Protein AF-A0A7X9GMU8-F1 (afdb_monomer_lite)

Radius of gyration: 18.79 Å; chains: 1; bounding box: 42×33×57 Å

Sequence (189 aa):
MIKILKSDTETFQKYSLEDMVKGSWIQCVNPTIEELEKVSEATNVPLDFLRAALDEEERSRIELEDHCILVITNIPLMIDETNYDTLPLGTIITEDYIITVCLEDNPVFSEFNAYSYRNYNTAKRTRFLFQILYNSATYYLKYLRLINKQADEIELEIRKSMKNDDIFQLTDLQKGLTYFTSSLRSNGV

Secondary structure (DSSP, 8-state):
-EEEEEEETTEEEEE-STT--TT-EEEEES--HHHHHHHHHHHT--HHHHHHTT-TTPPPEEEEETTEEEEEEEEEEESSSS-EEEEEEEEEE-SS-EEEEESS--GGGTTSSTTSTTT--SSSHHHHHHHHHHHHHHHHHHHHHHHHHHHHHHHHHHHHH--HHHHHHHHHHHHHHHHHHHHHHHTT-

pLDDT: mean 85.36, std 8.28, range [45.44, 95.19]

Foldseek 3Di:
DKWKWFFDLVDIDTDDLVGHFFLIEIEAEQDDLVRLVSVCVSQVDDSVLLCLQVDQPRFFDWDDDPQKIWGWAWFKDDPDLLAIATGIWIWIDHPGFIYIHTHHDDCLCVCVDRVNSNVDGSNVPVVNVVSSVVSRVVVLVVVVVSLVVLLVVLVVVCVVPVDPVSVVSNVNSVVNVVNSVVRVVSNVD

Structure (mmCIF, N/CA/C/O backbone):
data_AF-A0A7X9GMU8-F1
#
_entry.id   AF-A0A7X9GMU8-F1
#
loop_
_atom_site.group_PDB
_atom_site.id
_atom_site.type_symbol
_atom_site.label_atom_id
_atom_site.label_alt_id
_atom_site.label_comp_id
_atom_site.label_asym_id
_atom_site.label_entity_id
_atom_site.label_seq_id
_atom_site.pdbx_PDB_ins_code
_atom_site.Cartn_x
_atom_site.Cartn_y
_atom_site.Cartn_z
_atom_site.occupancy
_atom_site.B_iso_or_equiv
_atom_site.auth_seq_id
_atom_site.auth_comp_id
_atom_site.auth_asym_id
_atom_site.auth_atom_id
_atom_site.pdbx_PDB_model_num
ATOM 1 N N . MET A 1 1 ? -7.106 1.151 -11.146 1.00 81.56 1 MET A N 1
ATOM 2 C CA . MET A 1 1 ? -6.589 2.481 -11.575 1.00 81.56 1 MET A CA 1
ATOM 3 C C . MET A 1 1 ? -5.080 2.552 -11.375 1.00 81.56 1 MET A C 1
ATOM 5 O O . MET A 1 1 ? -4.601 2.430 -10.249 1.00 81.56 1 MET A O 1
ATOM 9 N N . ILE A 1 2 ? -4.337 2.798 -12.456 1.00 86.50 2 ILE A N 1
ATOM 10 C CA . ILE A 1 2 ? -2.870 2.915 -12.444 1.00 86.50 2 ILE A CA 1
ATOM 11 C C . ILE A 1 2 ? -2.438 4.389 -12.489 1.00 86.50 2 ILE A C 1
ATOM 13 O O . ILE A 1 2 ? -2.963 5.180 -13.274 1.00 86.50 2 ILE A O 1
ATOM 17 N N . LYS A 1 3 ? -1.450 4.763 -11.673 1.00 89.19 3 LYS A N 1
ATOM 18 C CA . LYS A 1 3 ? -0.761 6.062 -11.709 1.00 89.19 3 LYS A CA 1
ATOM 19 C C . LYS A 1 3 ? 0.738 5.827 -11.849 1.00 89.19 3 LYS A C 1
ATOM 21 O O . LYS A 1 3 ? 1.291 5.004 -11.132 1.00 89.19 3 LYS A O 1
ATOM 26 N N . ILE A 1 4 ? 1.406 6.574 -12.724 1.00 89.94 4 ILE A N 1
ATOM 27 C CA . ILE A 1 4 ? 2.860 6.472 -12.903 1.00 89.94 4 ILE A CA 1
ATOM 28 C C . ILE A 1 4 ? 3.487 7.821 -12.604 1.00 89.94 4 ILE A C 1
ATOM 30 O O . ILE A 1 4 ? 3.079 8.857 -13.138 1.00 89.94 4 ILE A O 1
ATOM 34 N N . LEU A 1 5 ? 4.449 7.804 -11.693 1.00 89.38 5 LEU A N 1
ATOM 35 C CA . LEU A 1 5 ? 4.998 8.980 -11.044 1.00 89.38 5 LEU A CA 1
ATOM 36 C C . LEU A 1 5 ? 6.513 8.868 -11.042 1.00 89.38 5 LEU A C 1
ATOM 38 O O . LEU A 1 5 ? 7.063 7.827 -10.702 1.00 89.38 5 LEU A O 1
ATOM 42 N N . LYS A 1 6 ? 7.206 9.956 -11.345 1.00 88.38 6 LYS A N 1
ATOM 43 C CA . LYS A 1 6 ? 8.635 10.067 -11.074 1.00 88.38 6 LYS A CA 1
ATOM 44 C C . LYS A 1 6 ? 8.879 11.287 -10.220 1.00 88.38 6 LYS A C 1
ATOM 46 O O . LYS A 1 6 ? 8.430 12.385 -10.553 1.00 88.38 6 LYS A O 1
ATOM 51 N N . SER A 1 7 ? 9.591 11.066 -9.125 1.00 85.56 7 SER A N 1
ATOM 52 C CA . SER A 1 7 ? 10.082 12.129 -8.266 1.00 85.56 7 SER A CA 1
ATOM 53 C C . SER A 1 7 ? 11.591 12.027 -8.192 1.00 85.56 7 SER A C 1
ATOM 55 O O . SER A 1 7 ? 12.135 11.069 -7.637 1.00 85.56 7 SER A O 1
ATOM 57 N N . ASP A 1 8 ? 12.249 13.043 -8.730 1.00 76.94 8 ASP A N 1
ATOM 58 C CA . ASP A 1 8 ? 13.636 13.352 -8.432 1.00 76.94 8 ASP A CA 1
ATOM 59 C C . ASP A 1 8 ? 13.628 14.562 -7.493 1.00 76.94 8 ASP A C 1
ATOM 61 O O . ASP A 1 8 ? 12.686 15.345 -7.510 1.00 76.94 8 ASP A O 1
ATOM 65 N N . THR A 1 9 ? 14.644 14.753 -6.651 1.00 69.44 9 THR A N 1
ATOM 66 C CA . THR A 1 9 ? 14.653 15.788 -5.585 1.00 69.44 9 THR A CA 1
ATOM 67 C C . THR A 1 9 ? 14.385 17.227 -6.067 1.00 69.44 9 THR A C 1
ATOM 69 O O . THR A 1 9 ? 14.201 18.131 -5.255 1.00 69.44 9 THR A O 1
ATOM 72 N N . GLU A 1 10 ? 14.356 17.431 -7.382 1.00 71.06 10 GLU A N 1
ATOM 73 C CA . GLU A 1 10 ? 14.124 18.683 -8.090 1.00 71.06 10 GLU A CA 1
ATOM 74 C C . GLU A 1 10 ? 12.802 18.723 -8.880 1.00 71.06 10 GLU A C 1
ATOM 76 O O . GLU A 1 10 ? 12.283 19.813 -9.112 1.00 71.06 10 GLU A O 1
ATOM 81 N N . THR A 1 11 ? 12.232 17.581 -9.288 1.00 77.81 11 THR A N 1
ATOM 82 C CA . THR A 1 11 ? 11.064 17.541 -10.185 1.00 77.81 11 THR A CA 1
ATOM 83 C C . THR A 1 11 ? 10.080 16.429 -9.832 1.00 77.81 11 THR A C 1
ATOM 85 O O . THR A 1 11 ? 10.463 15.346 -9.398 1.00 77.81 11 THR A O 1
ATOM 88 N N . PHE A 1 12 ? 8.796 16.698 -10.066 1.00 84.38 12 PHE A N 1
ATOM 89 C CA . PHE A 1 12 ? 7.717 15.720 -9.982 1.00 84.38 12 PHE A CA 1
ATOM 90 C C . PHE A 1 12 ? 6.993 15.671 -11.323 1.00 84.38 12 PHE A C 1
ATOM 92 O O . PHE A 1 12 ? 6.505 16.698 -11.802 1.00 84.38 12 PHE A O 1
ATOM 99 N N . GLN A 1 13 ? 6.923 14.492 -11.929 1.00 86.75 13 GLN A N 1
ATOM 100 C CA . GLN A 1 13 ? 6.304 14.295 -13.235 1.00 86.75 13 GLN A CA 1
ATOM 101 C C . GLN A 1 13 ? 5.408 13.059 -13.229 1.00 86.75 13 GLN A C 1
ATOM 103 O O . GLN A 1 13 ? 5.702 12.055 -12.580 1.00 86.75 13 GLN A O 1
ATOM 108 N N . LYS A 1 14 ? 4.296 13.155 -13.958 1.00 87.25 14 LYS A N 1
ATOM 109 C CA . LYS A 1 14 ? 3.378 12.043 -14.205 1.00 87.25 14 LYS A CA 1
ATOM 110 C C . LYS A 1 14 ? 3.640 11.495 -15.597 1.00 87.25 14 LYS A C 1
ATOM 112 O O . LYS A 1 14 ? 3.848 12.282 -16.517 1.00 87.25 14 LYS A O 1
ATOM 117 N N . TYR A 1 15 ? 3.581 10.180 -15.731 1.00 87.69 15 TYR A N 1
ATOM 118 C CA . TYR A 1 15 ? 3.814 9.483 -16.989 1.00 87.69 15 TYR A CA 1
ATOM 119 C C . TYR A 1 15 ? 2.607 8.623 -17.366 1.00 87.69 15 TYR A C 1
ATOM 121 O O . TYR A 1 15 ? 1.793 8.256 -16.514 1.00 87.69 15 TYR A O 1
ATOM 129 N N . SER A 1 16 ? 2.490 8.335 -18.658 1.00 86.19 16 SER A N 1
ATOM 130 C CA . SER A 1 16 ? 1.645 7.266 -19.185 1.00 86.19 16 SER A CA 1
ATOM 131 C C . SER A 1 16 ? 2.401 5.932 -19.089 1.00 86.19 16 SER A C 1
ATOM 133 O O . SER A 1 16 ? 3.610 5.915 -18.843 1.00 86.19 16 SER A O 1
ATOM 135 N N . LEU A 1 17 ? 1.702 4.808 -19.271 1.00 83.19 17 LEU A N 1
ATOM 136 C CA . LEU A 1 17 ? 2.354 3.493 -19.322 1.00 83.19 17 LEU A CA 1
ATOM 137 C C . LEU A 1 17 ? 3.317 3.391 -20.520 1.00 83.19 17 LEU A C 1
ATOM 139 O O . LEU A 1 17 ? 4.364 2.768 -20.411 1.00 83.19 17 LEU A O 1
ATOM 143 N N . GLU A 1 18 ? 2.985 4.052 -21.630 1.00 81.88 18 GLU A N 1
ATOM 144 C CA . GLU A 1 18 ? 3.756 4.032 -22.881 1.00 81.88 18 GLU A CA 1
ATOM 145 C C . GLU A 1 18 ? 5.035 4.885 -22.806 1.00 81.88 18 GLU A C 1
ATOM 147 O O . GLU A 1 18 ? 6.046 4.528 -23.404 1.00 81.88 18 GLU A O 1
ATOM 152 N N . ASP A 1 19 ? 5.019 5.972 -22.026 1.00 87.19 19 ASP A N 1
ATOM 153 C CA . ASP A 1 19 ? 6.133 6.925 -21.912 1.00 87.19 19 ASP A CA 1
ATOM 154 C C . ASP A 1 19 ? 6.930 6.773 -20.605 1.00 87.19 19 ASP A C 1
ATOM 156 O O . ASP A 1 19 ? 7.695 7.667 -20.229 1.00 87.19 19 ASP A O 1
ATOM 160 N N . MET A 1 20 ? 6.727 5.686 -19.854 1.00 86.88 20 MET A N 1
ATOM 161 C CA . MET A 1 20 ? 7.366 5.530 -18.550 1.00 86.88 20 MET A CA 1
ATOM 162 C C . MET A 1 20 ? 8.895 5.498 -18.668 1.00 86.88 20 MET A C 1
ATOM 164 O O . MET A 1 20 ? 9.481 4.815 -19.507 1.00 86.88 20 MET A O 1
ATOM 168 N N . VAL A 1 21 ? 9.571 6.215 -17.774 1.00 89.56 21 VAL A N 1
ATOM 169 C CA . VAL A 1 21 ? 11.037 6.295 -17.759 1.00 89.56 21 VAL A CA 1
ATOM 170 C C . VAL A 1 21 ? 11.623 5.514 -16.589 1.00 89.56 21 VAL A C 1
ATOM 172 O O . VAL A 1 21 ? 10.979 5.347 -15.551 1.00 89.56 21 VAL A O 1
ATOM 175 N N . LYS A 1 22 ? 12.885 5.095 -16.708 1.00 89.69 22 LYS A N 1
ATOM 176 C CA . LYS A 1 22 ? 13.619 4.450 -15.610 1.00 89.69 22 LYS A CA 1
ATOM 177 C C . LYS A 1 22 ? 13.583 5.306 -14.335 1.00 89.69 22 LYS A C 1
ATOM 179 O O . LYS A 1 22 ? 13.721 6.539 -14.381 1.00 89.69 22 LYS A O 1
ATOM 184 N N . GLY A 1 23 ? 13.399 4.639 -13.201 1.00 88.00 23 GLY A N 1
ATOM 185 C CA . GLY A 1 23 ? 13.222 5.233 -11.877 1.00 88.00 23 GLY A CA 1
ATOM 186 C C . GLY A 1 23 ? 11.800 5.720 -11.584 1.00 88.00 23 GLY A C 1
ATOM 187 O O . GLY A 1 23 ? 11.609 6.439 -10.601 1.00 88.00 23 GLY A O 1
ATOM 188 N N . SER A 1 24 ? 10.817 5.376 -12.420 1.00 92.44 24 SER A N 1
ATOM 189 C CA . SER A 1 24 ? 9.409 5.682 -12.150 1.00 92.44 24 SER A CA 1
ATOM 190 C C . SER A 1 24 ? 8.813 4.716 -11.125 1.00 92.44 24 SER A C 1
ATOM 192 O O . SER A 1 24 ? 9.174 3.541 -11.050 1.00 92.44 24 SER A O 1
ATOM 194 N N . TRP A 1 25 ? 7.878 5.239 -10.345 1.00 94.62 25 TRP A N 1
ATOM 195 C CA . TRP A 1 25 ? 6.999 4.505 -9.455 1.00 94.62 25 TRP A CA 1
ATOM 196 C C . TRP A 1 25 ? 5.645 4.286 -10.133 1.00 94.62 25 TRP A C 1
ATOM 198 O O . TRP A 1 25 ? 5.007 5.239 -10.583 1.00 94.62 25 TRP A O 1
ATOM 208 N N . ILE A 1 26 ? 5.214 3.030 -10.193 1.00 94.19 26 ILE A N 1
ATOM 209 C CA . ILE A 1 26 ? 3.922 2.604 -10.729 1.00 94.19 26 ILE A CA 1
ATOM 210 C C . ILE A 1 26 ? 3.027 2.240 -9.544 1.00 94.19 26 ILE A C 1
ATOM 212 O O . ILE A 1 26 ? 3.273 1.265 -8.838 1.00 94.19 26 ILE A O 1
ATOM 216 N N . GLN A 1 27 ? 1.993 3.036 -9.307 1.00 94.19 27 GLN A N 1
ATOM 217 C CA . GLN A 1 27 ? 1.007 2.808 -8.261 1.00 94.19 27 GLN A CA 1
ATOM 218 C C . GLN A 1 27 ? -0.263 2.211 -8.871 1.00 94.19 27 GLN A C 1
ATOM 220 O O . GLN A 1 27 ? -0.960 2.873 -9.642 1.00 94.19 27 GLN A O 1
ATOM 225 N N . CYS A 1 28 ? -0.585 0.981 -8.491 1.00 93.75 28 CYS A N 1
ATOM 226 C CA . CYS A 1 28 ? -1.785 0.261 -8.891 1.00 93.75 28 CYS A CA 1
ATOM 227 C C . CYS A 1 28 ? -2.748 0.198 -7.702 1.00 93.75 28 CYS A C 1
ATOM 229 O O . CYS A 1 28 ? -2.480 -0.499 -6.726 1.00 93.75 28 CYS A O 1
ATOM 231 N N . VAL A 1 29 ? -3.867 0.917 -7.795 1.00 92.50 29 VAL A N 1
ATOM 232 C CA . VAL A 1 29 ? -4.937 0.898 -6.786 1.00 92.50 29 VAL A CA 1
ATOM 233 C C . VAL A 1 29 ? -6.169 0.258 -7.399 1.00 92.50 29 VAL A C 1
ATOM 235 O O . VAL A 1 29 ? -6.653 0.753 -8.424 1.00 92.50 29 VAL A O 1
ATOM 238 N N . ASN A 1 30 ? -6.658 -0.822 -6.793 1.00 91.38 30 ASN A N 1
ATOM 239 C CA . ASN A 1 30 ? -7.737 -1.658 -7.321 1.00 91.38 30 ASN A CA 1
ATOM 240 C C . ASN A 1 30 ? -7.572 -1.932 -8.835 1.00 91.38 30 ASN A C 1
ATOM 242 O O . ASN A 1 30 ? -8.370 -1.435 -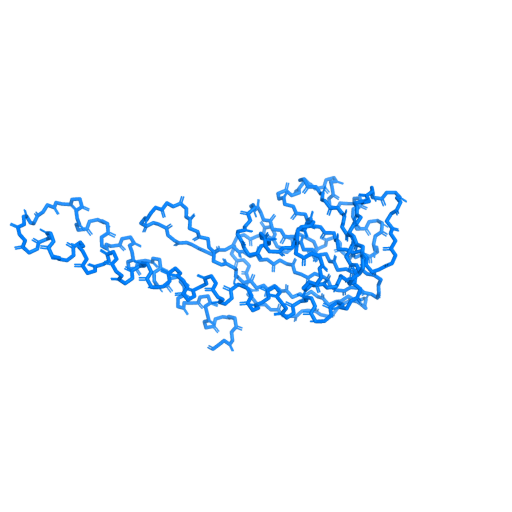9.645 1.00 91.38 30 ASN A O 1
ATOM 246 N N . PRO A 1 31 ? -6.458 -2.554 -9.272 1.00 92.06 31 PRO A N 1
ATOM 247 C CA . PRO A 1 31 ? -6.225 -2.780 -10.688 1.00 92.06 31 PRO A CA 1
ATOM 248 C C . PRO A 1 31 ? -7.113 -3.906 -11.227 1.00 92.06 31 PRO A C 1
ATOM 250 O O . PRO A 1 31 ? -7.334 -4.922 -10.571 1.00 92.06 31 PRO A O 1
ATOM 253 N N . THR A 1 32 ? -7.576 -3.753 -12.462 1.00 91.56 32 THR A N 1
ATOM 254 C CA . THR A 1 32 ? -8.194 -4.865 -13.203 1.00 91.56 32 THR A CA 1
ATOM 255 C C . THR A 1 32 ? -7.133 -5.854 -13.696 1.00 91.56 32 THR A C 1
ATOM 257 O O . THR A 1 32 ? -5.956 -5.512 -13.804 1.00 91.56 32 THR A O 1
ATOM 260 N N . ILE A 1 33 ? -7.538 -7.080 -14.043 1.00 89.88 33 ILE A N 1
ATOM 261 C CA . ILE A 1 33 ? -6.613 -8.087 -14.597 1.00 89.88 33 ILE A CA 1
ATOM 262 C C . ILE A 1 33 ? -5.951 -7.566 -15.884 1.00 89.88 33 ILE A C 1
ATOM 264 O O . ILE A 1 33 ? -4.737 -7.659 -16.016 1.00 89.88 33 ILE A O 1
ATOM 268 N N . GLU A 1 34 ? -6.714 -6.917 -16.769 1.00 91.25 34 GLU A N 1
ATOM 269 C CA . GLU A 1 34 ? -6.187 -6.305 -18.000 1.00 91.25 34 GLU A CA 1
ATOM 270 C C . GLU A 1 34 ? -5.161 -5.193 -17.715 1.00 91.25 34 GLU A C 1
ATOM 272 O O . GLU A 1 34 ? -4.182 -5.023 -18.440 1.00 91.25 34 GLU A O 1
ATOM 277 N N . GLU A 1 35 ? -5.377 -4.402 -16.658 1.00 91.06 35 GLU A N 1
ATOM 278 C CA . GLU A 1 35 ? -4.417 -3.393 -16.199 1.00 91.06 35 GLU A CA 1
ATOM 279 C C . GLU A 1 35 ? -3.119 -4.051 -15.698 1.00 91.06 35 GLU A C 1
ATOM 281 O O . GLU A 1 35 ? -2.032 -3.565 -16.013 1.00 91.06 35 GLU A O 1
ATOM 286 N N . LEU A 1 36 ? -3.217 -5.161 -14.957 1.00 92.25 36 LEU A N 1
ATOM 287 C CA . LEU A 1 36 ? -2.051 -5.904 -14.471 1.00 92.25 36 LEU A CA 1
ATOM 288 C C . LEU A 1 36 ? -1.258 -6.567 -15.597 1.00 92.25 36 LEU A C 1
ATOM 290 O O . LEU A 1 36 ? -0.032 -6.527 -15.562 1.00 92.25 36 LEU A O 1
ATOM 294 N N . GLU A 1 37 ? -1.931 -7.130 -16.600 1.00 92.94 37 GLU A N 1
ATOM 295 C CA . GLU A 1 37 ? -1.284 -7.709 -17.783 1.00 92.94 37 GLU A CA 1
ATOM 296 C C . GLU A 1 37 ? -0.456 -6.655 -18.522 1.00 92.94 37 GLU A C 1
ATOM 298 O O . GLU A 1 37 ? 0.725 -6.870 -18.781 1.00 92.94 37 GLU A O 1
ATOM 303 N N . LYS A 1 38 ? -1.014 -5.458 -18.740 1.00 92.75 38 LYS A N 1
ATOM 304 C CA . LYS A 1 38 ? -0.277 -4.342 -19.356 1.00 92.75 38 LYS A CA 1
ATOM 305 C C . LYS A 1 38 ? 0.942 -3.913 -18.538 1.00 92.75 38 LYS A C 1
ATOM 307 O O . LYS A 1 38 ? 1.985 -3.594 -19.105 1.00 92.75 38 LYS A O 1
ATOM 312 N N . VAL A 1 39 ? 0.827 -3.877 -17.208 1.00 92.06 39 VAL A N 1
ATOM 313 C CA . VAL A 1 39 ? 1.964 -3.554 -16.327 1.00 92.06 39 VAL A CA 1
ATOM 314 C C . VAL A 1 39 ? 3.019 -4.656 -16.386 1.00 92.06 39 VAL A C 1
ATOM 316 O O . VAL A 1 39 ? 4.204 -4.341 -16.473 1.00 92.06 39 VAL A O 1
ATOM 319 N N . SER A 1 40 ? 2.608 -5.924 -16.381 1.00 92.62 40 SER A N 1
ATOM 320 C CA . SER A 1 40 ? 3.497 -7.080 -16.515 1.00 92.62 40 SER A CA 1
ATOM 321 C C . SER A 1 40 ? 4.270 -7.030 -17.836 1.00 92.62 40 SER A C 1
ATOM 323 O O . SER A 1 40 ? 5.498 -7.087 -17.815 1.00 92.62 40 SER A O 1
ATOM 325 N N . GLU A 1 41 ? 3.590 -6.791 -18.960 1.00 91.81 41 GLU A N 1
ATOM 326 C CA . GLU A 1 41 ? 4.211 -6.652 -20.284 1.00 91.81 41 GLU A CA 1
ATOM 327 C C . GLU A 1 41 ? 5.192 -5.473 -20.354 1.00 91.81 41 GLU A C 1
ATOM 329 O O . GLU A 1 41 ? 6.291 -5.610 -20.890 1.00 91.81 41 GLU A O 1
ATOM 334 N N . ALA A 1 42 ? 4.829 -4.318 -19.788 1.00 90.44 42 ALA A N 1
ATOM 335 C CA . ALA A 1 42 ? 5.665 -3.119 -19.841 1.00 90.44 42 ALA A CA 1
ATOM 336 C C . ALA A 1 42 ? 6.892 -3.181 -18.914 1.00 90.44 42 ALA A C 1
ATOM 338 O O . ALA A 1 42 ? 7.906 -2.540 -19.188 1.00 90.44 42 ALA A O 1
ATOM 339 N N . THR A 1 43 ? 6.804 -3.918 -17.803 1.00 89.38 43 THR A N 1
ATOM 340 C CA . THR A 1 43 ? 7.848 -3.950 -16.760 1.00 89.38 43 THR A CA 1
ATOM 341 C C . THR A 1 43 ? 8.610 -5.269 -16.681 1.00 89.38 43 THR A C 1
ATOM 343 O O . THR A 1 43 ? 9.595 -5.348 -15.949 1.00 89.38 43 THR A O 1
ATOM 346 N N . ASN A 1 44 ? 8.178 -6.285 -17.435 1.00 89.75 44 ASN A N 1
ATOM 347 C CA . ASN A 1 44 ? 8.699 -7.652 -17.411 1.00 89.75 44 ASN A CA 1
ATOM 348 C C . ASN A 1 44 ? 8.625 -8.316 -16.018 1.00 89.75 44 ASN A C 1
ATOM 350 O O . ASN A 1 44 ? 9.433 -9.184 -15.692 1.00 89.75 44 ASN A O 1
ATOM 354 N N . VAL A 1 45 ? 7.671 -7.889 -15.184 1.00 91.50 45 VAL A N 1
ATOM 355 C CA . VAL A 1 45 ? 7.393 -8.481 -13.867 1.00 91.50 45 VAL A CA 1
ATOM 356 C C . VAL A 1 45 ? 6.419 -9.646 -14.029 1.00 91.50 45 VAL A C 1
ATOM 358 O O . VAL A 1 45 ? 5.414 -9.473 -14.726 1.00 91.50 45 VAL A O 1
ATOM 361 N N . PRO A 1 46 ? 6.637 -10.795 -13.361 1.00 91.31 46 PRO A N 1
ATOM 362 C CA . PRO A 1 46 ? 5.684 -11.899 -13.367 1.00 91.31 46 PRO A CA 1
ATOM 363 C C . PRO A 1 46 ? 4.284 -11.453 -12.934 1.00 91.31 46 PRO A C 1
ATOM 365 O O . PRO A 1 46 ? 4.115 -10.789 -11.909 1.00 91.31 46 PRO A O 1
ATOM 368 N N . LEU A 1 47 ? 3.260 -11.837 -13.698 1.00 91.44 47 LEU A N 1
ATOM 369 C CA . LEU A 1 47 ? 1.876 -11.475 -13.385 1.00 91.44 47 LEU A CA 1
ATOM 370 C C . LEU A 1 47 ? 1.458 -11.976 -11.992 1.00 91.44 47 LEU A C 1
ATOM 372 O O . LEU A 1 47 ? 0.727 -11.283 -11.286 1.00 91.44 47 LEU A O 1
ATOM 376 N N . ASP A 1 48 ? 1.970 -13.130 -11.565 1.00 90.75 48 ASP A N 1
ATOM 377 C CA . ASP A 1 48 ? 1.680 -13.712 -10.253 1.00 90.75 48 ASP A CA 1
ATOM 378 C C . ASP A 1 48 ? 2.138 -12.806 -9.098 1.00 90.75 48 ASP A C 1
ATOM 380 O O . ASP A 1 48 ? 1.417 -12.657 -8.113 1.00 90.75 48 ASP A O 1
ATOM 384 N N . PHE A 1 49 ? 3.257 -12.086 -9.253 1.00 91.19 49 PHE A N 1
ATOM 385 C CA . PHE A 1 49 ? 3.730 -11.118 -8.254 1.00 91.19 49 PHE A CA 1
ATOM 386 C C . PHE A 1 49 ? 2.784 -9.926 -8.118 1.00 91.19 49 PHE A C 1
ATOM 388 O O . PHE A 1 49 ? 2.560 -9.420 -7.019 1.00 91.19 49 PHE A O 1
ATOM 395 N N . LEU A 1 50 ? 2.215 -9.472 -9.237 1.00 90.81 50 LEU A N 1
ATOM 396 C CA . LEU A 1 50 ? 1.236 -8.389 -9.232 1.00 90.81 50 LEU A CA 1
ATOM 397 C C . LEU A 1 50 ? -0.097 -8.836 -8.616 1.00 90.81 50 LEU A C 1
ATOM 399 O O . LEU A 1 50 ? -0.781 -8.028 -7.991 1.00 90.81 50 LEU A O 1
ATOM 403 N N . ARG A 1 51 ? -0.463 -10.113 -8.779 1.00 90.94 51 ARG A N 1
ATOM 404 C CA . ARG A 1 51 ? -1.709 -10.686 -8.250 1.00 90.94 51 ARG A CA 1
ATOM 405 C C . ARG A 1 51 ? -1.631 -11.056 -6.775 1.00 90.94 51 ARG A C 1
ATOM 407 O O . ARG A 1 51 ? -2.671 -11.030 -6.130 1.00 90.94 51 ARG A O 1
ATOM 414 N N . ALA A 1 52 ? -0.445 -11.344 -6.240 1.00 88.06 52 ALA A N 1
ATOM 415 C CA . ALA A 1 52 ? -0.269 -11.718 -4.835 1.00 88.06 52 ALA A CA 1
ATOM 416 C C . ALA A 1 52 ? -0.881 -10.687 -3.866 1.00 88.06 52 ALA A C 1
ATOM 418 O O . ALA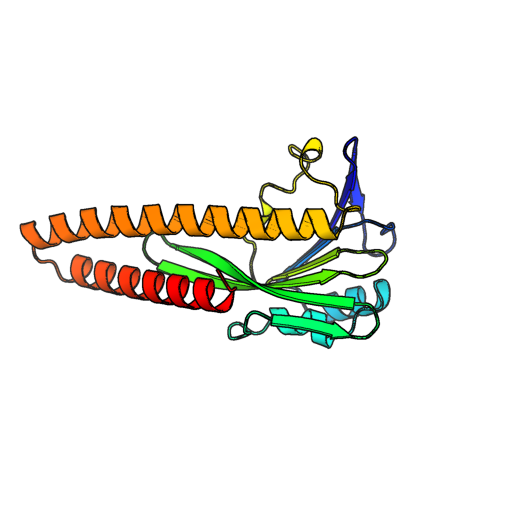 A 1 52 ? -1.520 -11.042 -2.887 1.00 88.06 52 ALA A O 1
ATOM 419 N N . ALA A 1 53 ? -0.775 -9.393 -4.184 1.00 82.19 53 ALA A N 1
ATOM 420 C CA . ALA A 1 53 ? -1.339 -8.319 -3.361 1.00 82.19 53 ALA A CA 1
ATOM 421 C C . ALA A 1 53 ? -2.865 -8.135 -3.483 1.00 82.19 53 ALA A C 1
ATOM 423 O O . ALA A 1 53 ? -3.416 -7.237 -2.848 1.00 82.19 53 ALA A O 1
ATOM 424 N N . LEU A 1 54 ? -3.536 -8.917 -4.336 1.00 85.12 54 LEU A N 1
ATOM 425 C CA . LEU A 1 54 ? -4.992 -8.897 -4.486 1.00 85.12 54 LEU A CA 1
ATOM 426 C C . LEU A 1 54 ? -5.698 -9.938 -3.607 1.00 85.12 54 LEU A C 1
ATOM 428 O O . LEU A 1 54 ? -6.926 -9.960 -3.588 1.00 85.12 54 LEU A O 1
ATOM 432 N N . ASP A 1 55 ? -4.953 -10.801 -2.915 1.00 85.94 55 ASP A N 1
ATOM 433 C CA . ASP A 1 55 ? -5.506 -11.733 -1.933 1.00 85.94 55 ASP A CA 1
ATOM 434 C C . ASP A 1 55 ? -5.509 -11.080 -0.545 1.00 85.94 55 ASP A C 1
ATOM 436 O O . ASP A 1 55 ? -4.450 -10.815 0.018 1.00 85.94 55 ASP A O 1
ATOM 440 N N . GLU A 1 56 ? -6.698 -10.811 0.000 1.00 79.12 56 GLU A N 1
ATOM 441 C CA . GLU A 1 56 ? -6.890 -10.171 1.311 1.00 79.12 56 GLU A CA 1
ATOM 442 C C . GLU A 1 56 ? -6.240 -10.950 2.470 1.00 79.12 56 GLU A C 1
ATOM 444 O O . GLU A 1 56 ? -5.860 -10.342 3.471 1.00 79.12 56 GLU A O 1
ATOM 449 N N . GLU A 1 57 ? -6.065 -12.271 2.341 1.00 78.44 57 GLU A N 1
ATOM 450 C CA . GLU A 1 57 ? -5.448 -13.120 3.372 1.00 78.44 57 GLU A CA 1
ATOM 451 C C . GLU A 1 57 ? -3.938 -13.350 3.162 1.00 78.44 57 GLU A C 1
ATOM 453 O O . GLU A 1 57 ? -3.313 -14.152 3.872 1.00 78.44 57 GLU A O 1
ATOM 458 N N . GLU A 1 58 ? -3.326 -12.650 2.205 1.00 83.69 58 GLU A N 1
ATOM 459 C CA . GLU A 1 58 ? -1.912 -12.803 1.886 1.00 83.69 58 GLU A CA 1
ATOM 460 C C . GLU A 1 58 ? -1.015 -12.435 3.080 1.00 83.69 58 GLU A C 1
ATOM 462 O O . GLU A 1 58 ? -1.235 -11.471 3.821 1.00 83.69 58 GLU A O 1
ATOM 467 N N . ARG A 1 59 ? 0.039 -13.230 3.286 1.00 82.94 59 ARG A N 1
ATOM 468 C CA . ARG A 1 59 ? 0.940 -13.056 4.428 1.00 82.94 59 ARG A CA 1
ATOM 469 C C . ARG A 1 59 ? 2.143 -12.223 4.042 1.00 82.94 59 ARG A C 1
ATOM 471 O O . ARG A 1 59 ? 2.711 -12.382 2.965 1.00 82.94 59 ARG A O 1
ATOM 478 N N . SER A 1 60 ? 2.605 -11.410 4.986 1.00 88.44 60 SER A N 1
ATOM 479 C CA . SER A 1 60 ? 3.834 -10.649 4.802 1.00 88.44 60 SER A CA 1
ATOM 480 C C . SER A 1 60 ? 5.019 -11.580 4.548 1.00 88.44 60 SER A C 1
ATOM 482 O O . SER A 1 60 ? 5.317 -12.466 5.354 1.00 88.44 60 SER A O 1
ATOM 484 N N . ARG A 1 61 ? 5.697 -11.380 3.420 1.00 90.81 61 ARG A N 1
ATOM 485 C CA . ARG A 1 61 ? 6.855 -12.165 2.984 1.00 90.81 61 ARG A CA 1
ATOM 486 C C . ARG A 1 61 ? 7.697 -11.371 1.997 1.00 90.81 61 ARG A C 1
ATOM 488 O O . ARG A 1 61 ? 7.257 -10.361 1.449 1.00 90.81 61 ARG A O 1
ATOM 495 N N . ILE A 1 62 ? 8.922 -11.840 1.788 1.00 91.94 62 ILE A N 1
ATOM 496 C CA . ILE A 1 62 ? 9.815 -11.331 0.751 1.00 91.94 62 ILE A CA 1
ATOM 497 C C . ILE A 1 62 ? 10.112 -12.483 -0.198 1.00 91.94 62 ILE A C 1
ATOM 499 O O . ILE A 1 62 ? 10.546 -13.547 0.244 1.00 91.94 62 ILE A O 1
ATOM 503 N N . GLU A 1 63 ? 9.907 -12.248 -1.486 1.00 91.12 63 GLU A N 1
ATOM 504 C CA . GLU A 1 63 ? 10.168 -13.207 -2.552 1.00 91.12 63 GLU A CA 1
ATOM 505 C C . GLU A 1 63 ? 11.129 -12.619 -3.579 1.00 91.12 63 GLU A C 1
ATOM 507 O O . GLU A 1 63 ? 11.154 -11.413 -3.834 1.00 91.12 63 GLU A O 1
ATOM 512 N N . LEU A 1 64 ? 11.969 -13.490 -4.128 1.00 89.44 64 LEU A N 1
ATOM 513 C CA . LEU A 1 64 ? 13.022 -13.162 -5.078 1.00 89.44 64 LEU A CA 1
ATOM 514 C C . LEU A 1 64 ? 12.870 -14.100 -6.271 1.00 89.44 64 LEU A C 1
ATOM 516 O O . LEU A 1 64 ? 13.140 -15.292 -6.143 1.00 89.44 64 LEU A O 1
ATOM 520 N N . GLU A 1 65 ? 12.465 -13.562 -7.415 1.00 85.38 65 GLU A N 1
ATOM 521 C CA . GLU A 1 65 ? 12.276 -14.322 -8.655 1.00 85.38 65 GLU A CA 1
ATOM 522 C C . GLU A 1 65 ? 12.602 -13.431 -9.853 1.00 85.38 65 GLU A C 1
ATOM 524 O O . GLU A 1 65 ? 12.304 -12.240 -9.827 1.00 85.38 65 GLU A O 1
ATOM 529 N N . ASP A 1 66 ? 13.270 -13.975 -10.874 1.00 76.25 66 ASP A N 1
ATOM 530 C CA . ASP A 1 66 ? 13.553 -13.295 -12.150 1.00 76.25 66 ASP A CA 1
ATOM 531 C C . ASP A 1 66 ? 14.074 -11.849 -12.024 1.00 76.25 66 ASP A C 1
ATOM 533 O O . ASP A 1 66 ? 13.650 -10.935 -12.728 1.00 76.25 66 ASP A O 1
ATOM 537 N N . HIS A 1 67 ? 15.017 -11.626 -11.099 1.00 84.19 67 HIS A N 1
ATOM 538 C CA . HIS A 1 67 ? 15.605 -10.307 -10.799 1.00 84.19 67 HIS A CA 1
ATOM 539 C C . HIS A 1 67 ? 14.622 -9.256 -10.250 1.00 84.19 67 HIS A C 1
ATOM 541 O O . HIS A 1 67 ? 14.957 -8.072 -10.156 1.00 84.19 67 HIS A O 1
ATOM 547 N N . CYS A 1 68 ? 13.443 -9.697 -9.826 1.00 91.00 68 CYS A N 1
ATOM 548 C CA . CYS A 1 68 ? 12.442 -8.912 -9.130 1.00 91.00 68 CYS A CA 1
ATOM 549 C C . CYS A 1 68 ? 12.439 -9.274 -7.640 1.00 91.00 68 CYS A C 1
ATOM 551 O O . CYS A 1 68 ? 12.617 -10.430 -7.253 1.00 91.00 68 CYS A O 1
ATOM 553 N N . ILE A 1 69 ? 12.226 -8.270 -6.792 1.00 92.75 69 ILE A N 1
ATOM 554 C CA . ILE A 1 69 ? 11.992 -8.459 -5.358 1.00 92.75 69 ILE A CA 1
ATOM 555 C C . ILE A 1 69 ? 10.539 -8.102 -5.086 1.00 92.75 69 ILE A C 1
ATOM 557 O O . ILE A 1 69 ? 10.169 -6.941 -5.255 1.00 92.75 69 ILE A O 1
ATOM 561 N N . LEU A 1 70 ? 9.734 -9.065 -4.655 1.00 93.88 70 LEU A N 1
ATOM 562 C CA . LEU A 1 70 ? 8.396 -8.819 -4.136 1.00 93.88 70 LEU A CA 1
ATOM 563 C C . LEU A 1 70 ? 8.475 -8.714 -2.617 1.00 93.88 70 LEU A C 1
ATOM 565 O O . LEU A 1 70 ? 9.003 -9.592 -1.940 1.00 93.88 70 LEU A O 1
ATOM 569 N N . VAL A 1 71 ? 7.944 -7.627 -2.080 1.00 94.00 71 VAL A N 1
ATOM 570 C CA . VAL A 1 71 ? 7.786 -7.408 -0.646 1.00 94.00 71 VAL A CA 1
ATOM 571 C C . VAL A 1 71 ? 6.304 -7.253 -0.381 1.00 94.00 71 VAL A C 1
ATOM 573 O O . VAL A 1 71 ? 5.711 -6.255 -0.787 1.00 94.00 71 VAL A O 1
ATOM 576 N N . ILE A 1 72 ? 5.714 -8.231 0.295 1.00 93.44 72 ILE A N 1
ATOM 577 C CA . ILE A 1 72 ? 4.333 -8.150 0.755 1.00 93.44 72 ILE A CA 1
ATOM 578 C C . ILE A 1 72 ? 4.345 -7.710 2.209 1.00 93.44 72 ILE A C 1
ATOM 580 O O . ILE A 1 72 ? 5.027 -8.307 3.044 1.00 93.44 72 ILE A O 1
ATOM 584 N N . THR A 1 73 ? 3.596 -6.659 2.510 1.00 92.25 73 THR A N 1
ATOM 585 C CA . THR A 1 73 ? 3.431 -6.153 3.873 1.00 92.25 73 THR A CA 1
ATOM 586 C C . THR A 1 73 ? 2.007 -5.711 4.105 1.00 92.25 73 THR A C 1
ATOM 588 O O . THR A 1 73 ? 1.431 -5.039 3.254 1.00 92.25 73 THR A O 1
ATOM 591 N N . ASN A 1 74 ? 1.479 -5.998 5.287 1.00 91.50 74 ASN A N 1
ATOM 592 C CA . ASN A 1 74 ? 0.174 -5.494 5.682 1.00 91.50 74 ASN A CA 1
ATOM 593 C C . ASN A 1 74 ? 0.300 -4.032 6.123 1.00 91.50 74 ASN A C 1
ATOM 595 O O . ASN A 1 74 ? 1.141 -3.701 6.967 1.00 91.50 74 ASN A O 1
ATOM 599 N N . ILE A 1 75 ? -0.508 -3.162 5.515 1.00 91.88 75 ILE A N 1
ATOM 600 C CA . ILE A 1 75 ? -0.630 -1.739 5.842 1.00 91.88 75 ILE A CA 1
ATOM 601 C C . ILE A 1 75 ? -1.921 -1.492 6.629 1.00 91.88 75 ILE A C 1
ATOM 603 O O . ILE A 1 75 ? -2.907 -2.205 6.437 1.00 91.88 75 ILE A O 1
ATOM 607 N N . PRO A 1 76 ? -1.943 -0.500 7.532 1.00 92.38 76 PRO A N 1
ATOM 608 C CA . PRO A 1 76 ? -3.110 -0.252 8.360 1.00 92.38 76 PRO A CA 1
ATOM 609 C C . PRO A 1 76 ? -4.224 0.424 7.553 1.00 92.38 76 PRO A C 1
ATOM 611 O O . PRO A 1 76 ? -3.969 1.344 6.771 1.00 92.38 76 PRO A O 1
ATOM 614 N N . LEU A 1 77 ? -5.465 0.017 7.800 1.00 90.69 77 LEU A N 1
ATOM 615 C CA . LEU A 1 77 ? -6.678 0.583 7.227 1.00 90.69 77 LEU A CA 1
ATOM 616 C C . LEU A 1 77 ? -7.649 0.947 8.356 1.00 90.69 77 LEU A C 1
ATOM 618 O O . LEU A 1 77 ? -7.842 0.200 9.313 1.00 90.69 77 LEU A O 1
ATOM 622 N N . MET A 1 78 ? -8.246 2.127 8.251 1.00 89.06 78 MET A N 1
ATOM 623 C CA . MET A 1 78 ? -9.318 2.575 9.134 1.00 89.06 78 MET A CA 1
ATOM 624 C C . MET A 1 78 ? -10.575 2.664 8.275 1.00 89.06 78 MET A C 1
ATOM 626 O O . MET A 1 78 ? -10.641 3.527 7.399 1.00 89.06 78 MET A O 1
ATOM 630 N N . ILE A 1 79 ? -11.516 1.744 8.487 1.00 86.00 79 ILE A N 1
ATOM 631 C CA . ILE A 1 79 ? -12.755 1.639 7.703 1.00 86.00 79 ILE A CA 1
ATOM 632 C C . ILE A 1 79 ? -13.753 2.689 8.199 1.00 86.00 79 ILE A C 1
ATOM 634 O O . ILE A 1 79 ? -14.327 3.442 7.414 1.00 86.00 79 ILE A O 1
ATOM 638 N N . ASP A 1 80 ? -13.904 2.776 9.519 1.00 84.12 80 ASP A N 1
ATOM 639 C CA . ASP A 1 80 ? -14.689 3.795 10.207 1.00 84.12 80 ASP A CA 1
ATOM 640 C C . ASP A 1 80 ? -14.022 4.171 11.541 1.00 84.12 80 ASP A C 1
ATOM 642 O O . ASP A 1 80 ? -12.907 3.742 11.834 1.00 84.12 80 ASP A O 1
ATOM 646 N N . GLU A 1 81 ? -14.668 5.023 12.342 1.00 77.44 81 GLU A N 1
ATOM 647 C CA . GLU A 1 81 ? -14.095 5.493 13.607 1.00 77.44 81 GLU A CA 1
ATOM 648 C C . GLU A 1 81 ? -13.820 4.359 14.607 1.00 77.44 81 GLU A C 1
ATOM 650 O O . GLU A 1 81 ? -12.945 4.514 15.451 1.00 77.44 81 GLU A O 1
ATOM 655 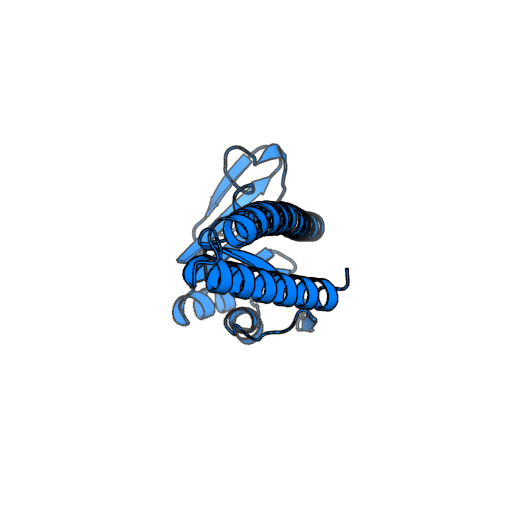N N . THR A 1 82 ? -14.521 3.230 14.522 1.00 73.94 82 THR A N 1
ATOM 656 C CA . THR A 1 82 ? -14.431 2.105 15.468 1.00 73.94 82 THR A CA 1
ATOM 657 C C . THR A 1 82 ? -13.879 0.820 14.856 1.00 73.94 82 THR A C 1
ATOM 659 O O . THR A 1 82 ? -13.512 -0.095 15.593 1.00 73.94 82 THR A O 1
ATOM 662 N N . ASN A 1 83 ? -13.791 0.747 13.529 1.00 79.50 83 ASN A N 1
ATOM 663 C CA . ASN A 1 83 ? -13.422 -0.447 12.790 1.00 79.50 83 ASN A CA 1
ATOM 664 C C . ASN A 1 83 ? -12.090 -0.264 12.052 1.00 79.50 83 ASN A C 1
ATOM 666 O O . ASN A 1 83 ? -11.922 0.617 11.200 1.00 79.50 83 ASN A O 1
ATOM 670 N N . TYR A 1 84 ? -11.144 -1.135 12.389 1.00 87.75 84 TYR A N 1
ATOM 671 C CA . TYR A 1 84 ? -9.764 -1.089 11.932 1.00 87.75 84 TYR A CA 1
ATOM 672 C C . TYR A 1 84 ? -9.366 -2.453 11.384 1.00 87.75 84 TYR A C 1
ATOM 674 O O . TYR A 1 84 ? -9.589 -3.472 12.039 1.00 87.75 84 TYR A O 1
ATOM 682 N N . ASP A 1 85 ? -8.721 -2.450 10.224 1.00 88.12 85 ASP A N 1
ATOM 683 C CA . ASP A 1 85 ? -8.293 -3.662 9.533 1.00 88.12 85 ASP A CA 1
ATOM 684 C C . ASP A 1 85 ? -6.936 -3.449 8.851 1.00 88.12 85 ASP A C 1
ATOM 686 O O . ASP A 1 85 ? -6.336 -2.372 8.921 1.00 88.12 85 ASP A O 1
ATOM 690 N N . THR A 1 86 ? -6.404 -4.472 8.202 1.00 89.50 86 THR A N 1
ATOM 691 C CA . THR A 1 86 ? -5.162 -4.379 7.447 1.00 89.50 86 THR A CA 1
ATOM 692 C C . THR A 1 86 ? -5.353 -4.795 6.008 1.00 89.50 86 THR A C 1
ATOM 694 O O . THR A 1 86 ? -6.122 -5.698 5.717 1.00 89.50 86 THR A O 1
ATOM 697 N N . LEU A 1 87 ? -4.604 -4.149 5.123 1.00 91.56 87 LEU A N 1
ATOM 698 C CA . LEU A 1 87 ? -4.629 -4.431 3.700 1.00 91.56 87 LEU A CA 1
ATOM 699 C C . LEU A 1 87 ? -3.255 -4.934 3.243 1.00 91.56 87 LEU A C 1
ATOM 701 O O . LEU A 1 87 ? -2.251 -4.321 3.619 1.00 91.56 87 LEU A O 1
ATOM 705 N N . PRO A 1 88 ? -3.169 -5.991 2.424 1.00 92.12 88 PRO A N 1
ATOM 706 C CA . PRO A 1 88 ? -1.912 -6.392 1.813 1.00 92.12 88 PRO A CA 1
ATOM 707 C C . PRO A 1 88 ? -1.437 -5.324 0.820 1.00 92.12 88 PRO A C 1
ATOM 709 O O . PRO A 1 88 ? -2.174 -4.838 -0.040 1.00 92.12 88 PRO A O 1
ATOM 712 N N . LEU A 1 89 ? -0.167 -4.955 0.941 1.00 94.19 89 LEU A N 1
ATOM 713 C CA . LEU A 1 89 ? 0.551 -4.124 -0.012 1.00 94.19 89 LEU A CA 1
ATOM 714 C C . LEU A 1 89 ? 1.675 -4.945 -0.629 1.00 94.19 89 LEU A C 1
ATOM 716 O O . LEU A 1 89 ? 2.645 -5.276 0.055 1.00 94.19 89 LEU A O 1
ATOM 720 N N . GLY A 1 90 ? 1.581 -5.201 -1.932 1.00 94.56 90 GLY A N 1
ATOM 721 C CA . GLY A 1 90 ? 2.683 -5.754 -2.712 1.00 94.56 90 GLY A CA 1
ATOM 722 C C . GLY A 1 90 ? 3.557 -4.638 -3.252 1.00 94.56 90 GLY A C 1
ATOM 723 O O . GLY A 1 90 ? 3.101 -3.820 -4.047 1.00 94.56 90 GLY A O 1
ATOM 724 N N . THR A 1 91 ? 4.821 -4.604 -2.8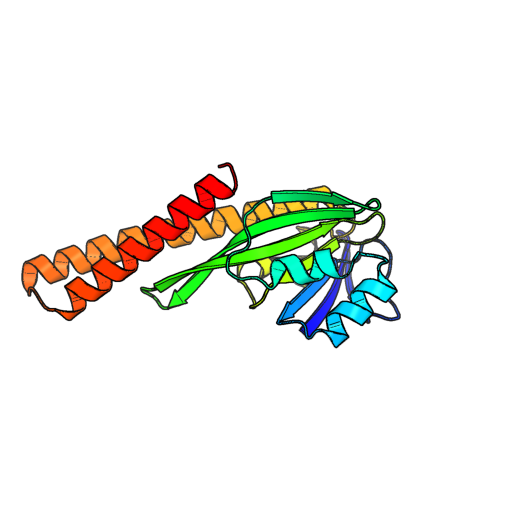46 1.00 95.19 91 THR A N 1
ATOM 725 C CA . THR A 1 91 ? 5.836 -3.727 -3.430 1.00 95.19 91 THR A CA 1
ATOM 726 C C . THR A 1 91 ? 6.819 -4.559 -4.237 1.00 95.19 91 THR A C 1
ATOM 728 O O . THR A 1 91 ? 7.575 -5.343 -3.672 1.00 95.19 91 THR A O 1
ATOM 731 N N . ILE A 1 92 ? 6.829 -4.373 -5.554 1.00 95.06 92 ILE A N 1
ATOM 732 C CA . ILE A 1 92 ? 7.747 -5.040 -6.469 1.00 95.06 92 ILE A CA 1
ATOM 733 C C . ILE A 1 92 ? 8.871 -4.072 -6.828 1.00 95.06 92 ILE A C 1
ATOM 735 O O . ILE A 1 92 ? 8.630 -2.948 -7.271 1.00 95.06 92 ILE A O 1
ATOM 739 N N . ILE A 1 93 ? 10.111 -4.513 -6.658 1.00 93.88 93 ILE A N 1
ATOM 740 C CA . ILE A 1 93 ? 11.310 -3.779 -7.049 1.00 93.88 93 ILE A CA 1
ATOM 741 C C . ILE A 1 93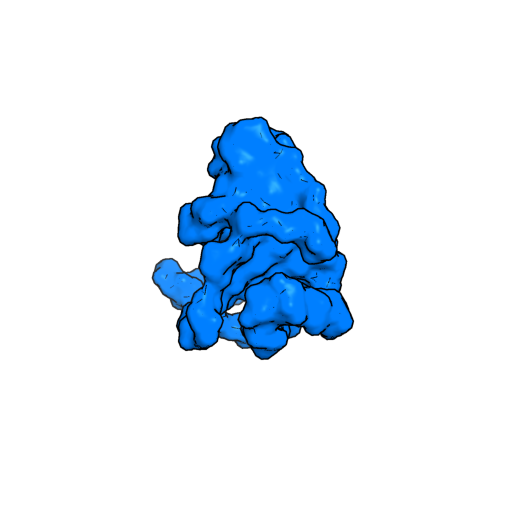 ? 11.971 -4.524 -8.200 1.00 93.88 93 ILE A C 1
ATOM 743 O O . ILE A 1 93 ? 12.379 -5.672 -8.047 1.00 93.88 93 ILE A O 1
ATOM 747 N N . THR A 1 94 ? 12.122 -3.838 -9.328 1.00 92.19 94 THR A N 1
ATOM 748 C CA . THR A 1 94 ? 12.891 -4.302 -10.491 1.00 92.19 94 THR A CA 1
ATOM 749 C C . THR A 1 94 ? 14.146 -3.452 -10.651 1.00 92.19 94 THR A C 1
ATOM 751 O O . THR A 1 94 ? 14.358 -2.508 -9.883 1.00 92.19 94 THR A O 1
ATOM 754 N N . GLU A 1 95 ? 14.989 -3.747 -11.646 1.00 89.12 95 GLU A N 1
ATOM 755 C CA . GLU A 1 95 ? 16.163 -2.924 -11.968 1.00 89.12 95 GLU A CA 1
ATOM 756 C C . GLU A 1 95 ? 15.794 -1.471 -12.319 1.00 89.12 95 GLU A C 1
ATOM 758 O O . GLU A 1 95 ? 16.511 -0.541 -11.945 1.00 89.12 95 GLU A O 1
ATOM 763 N N . ASP A 1 96 ? 14.647 -1.269 -12.965 1.00 90.50 96 ASP A N 1
ATOM 764 C CA . ASP A 1 96 ? 14.274 0.020 -13.541 1.00 90.50 96 ASP A CA 1
ATOM 765 C C . ASP A 1 96 ? 13.101 0.705 -12.830 1.00 90.50 96 ASP A C 1
ATOM 767 O O . ASP A 1 96 ? 13.007 1.934 -12.869 1.00 90.50 96 ASP A O 1
ATOM 771 N N . TYR A 1 97 ? 12.238 -0.041 -12.139 1.00 92.31 97 TYR A N 1
ATOM 772 C CA . TYR A 1 97 ? 10.968 0.463 -11.614 1.00 92.31 97 TYR A CA 1
ATOM 773 C C . TYR A 1 97 ? 10.700 0.000 -10.181 1.00 92.31 97 TYR A C 1
ATOM 775 O O . TYR A 1 97 ? 11.218 -1.017 -9.713 1.00 92.31 97 TYR A O 1
ATOM 783 N N . ILE A 1 98 ? 9.849 0.754 -9.489 1.00 94.50 98 ILE A N 1
ATOM 784 C CA . ILE A 1 98 ? 9.172 0.295 -8.275 1.00 94.50 98 ILE A CA 1
ATOM 785 C C . ILE A 1 98 ? 7.670 0.278 -8.531 1.00 94.50 98 ILE A C 1
ATOM 787 O O . ILE A 1 98 ? 7.120 1.236 -9.069 1.00 94.50 98 ILE A O 1
ATOM 791 N N . ILE A 1 99 ? 7.009 -0.812 -8.167 1.00 94.94 99 ILE A N 1
ATOM 792 C CA . ILE A 1 99 ? 5.583 -1.028 -8.403 1.00 94.94 99 ILE A CA 1
ATOM 793 C C . ILE A 1 99 ? 4.930 -1.291 -7.057 1.00 94.94 99 ILE A C 1
ATOM 795 O O . ILE A 1 99 ? 5.444 -2.078 -6.271 1.00 94.94 99 ILE A O 1
ATOM 799 N N . THR A 1 100 ? 3.812 -0.637 -6.777 1.00 95.12 100 THR A N 1
ATOM 800 C CA . THR A 1 100 ? 3.015 -0.887 -5.572 1.00 95.12 100 THR A CA 1
ATOM 801 C C . THR A 1 100 ? 1.609 -1.275 -5.983 1.00 95.12 100 THR A C 1
ATOM 803 O O . THR A 1 100 ? 0.972 -0.515 -6.714 1.00 95.12 100 THR A O 1
ATOM 806 N N . VAL A 1 101 ? 1.125 -2.412 -5.499 1.00 94.81 101 VAL A N 1
ATOM 807 C CA . VAL A 1 101 ? -0.215 -2.932 -5.775 1.00 94.81 101 VAL A CA 1
ATOM 808 C C . VAL A 1 101 ? -0.988 -3.050 -4.467 1.00 94.81 101 VAL A C 1
ATOM 810 O O . VAL A 1 101 ? -0.494 -3.644 -3.509 1.00 94.81 101 VAL A O 1
ATOM 813 N N . CYS A 1 102 ? -2.187 -2.475 -4.433 1.00 92.06 102 CYS A N 1
ATOM 814 C CA . CYS A 1 102 ? -3.115 -2.578 -3.312 1.00 92.06 102 CYS A CA 1
ATOM 815 C C . CYS A 1 102 ? -4.570 -2.606 -3.804 1.00 92.06 102 CYS A C 1
ATOM 817 O O . CYS A 1 102 ? -4.899 -2.037 -4.851 1.00 92.06 102 CYS A O 1
ATOM 819 N N . LEU A 1 103 ? -5.447 -3.258 -3.039 1.00 90.00 103 LEU A N 1
ATOM 820 C CA . LEU A 1 103 ? -6.877 -3.362 -3.357 1.00 90.00 103 LEU A CA 1
ATOM 821 C C . LEU A 1 103 ? -7.624 -2.034 -3.185 1.00 90.00 103 LEU A C 1
ATOM 823 O O . LEU A 1 103 ? -8.550 -1.756 -3.937 1.00 90.00 103 LEU A O 1
ATOM 827 N N . GLU A 1 104 ? -7.193 -1.182 -2.255 1.00 89.38 104 GLU A N 1
ATOM 828 C CA . GLU A 1 104 ? -7.836 0.097 -1.948 1.00 89.38 104 GLU A CA 1
ATOM 829 C C . GLU A 1 104 ? -6.813 1.224 -1.785 1.00 89.38 104 GLU A C 1
ATOM 831 O O . GLU A 1 104 ? -5.625 0.980 -1.552 1.00 89.38 104 GLU A O 1
ATOM 836 N N . ASP A 1 105 ? -7.261 2.475 -1.937 1.00 87.75 105 ASP A N 1
ATOM 837 C CA . ASP A 1 105 ? -6.398 3.636 -1.700 1.00 87.75 105 ASP A CA 1
ATOM 838 C C . ASP A 1 105 ? -6.086 3.744 -0.206 1.00 87.75 105 ASP A C 1
ATOM 840 O O . ASP A 1 105 ? -6.965 3.559 0.635 1.00 87.75 105 ASP A O 1
ATOM 844 N N . ASN A 1 106 ? -4.835 4.048 0.137 1.00 90.31 106 ASN A N 1
ATOM 845 C CA . ASN A 1 106 ? -4.393 4.009 1.525 1.00 90.31 106 ASN A CA 1
ATOM 846 C C . ASN A 1 106 ? -3.626 5.280 1.930 1.00 90.31 106 ASN A C 1
ATOM 848 O O . ASN A 1 106 ? -2.730 5.725 1.198 1.00 90.31 106 ASN A O 1
ATOM 852 N N . PRO A 1 107 ? -3.897 5.842 3.129 1.00 88.56 107 PRO A N 1
ATOM 853 C CA . PRO A 1 107 ? -3.227 7.039 3.627 1.00 88.56 107 PRO A CA 1
ATOM 854 C C . PRO A 1 107 ? -1.697 6.970 3.666 1.00 88.56 107 PRO A C 1
ATOM 856 O O . PRO A 1 107 ? -1.057 8.023 3.597 1.00 88.56 107 PRO A O 1
ATOM 859 N N . VAL A 1 108 ? -1.105 5.771 3.719 1.00 90.06 108 VAL A N 1
ATOM 860 C CA . VAL A 1 108 ? 0.350 5.549 3.658 1.00 90.06 108 VAL A CA 1
ATOM 861 C C . VAL A 1 108 ? 0.989 6.226 2.442 1.00 90.06 108 VAL A C 1
ATOM 863 O O . VAL A 1 108 ? 2.109 6.731 2.545 1.00 90.06 108 VAL A O 1
ATOM 866 N N . PHE A 1 109 ? 0.269 6.322 1.319 1.00 89.50 109 PHE A N 1
ATOM 867 C CA . PHE A 1 109 ? 0.771 6.955 0.099 1.00 89.50 109 PHE A CA 1
ATOM 868 C C . PHE A 1 109 ? 0.541 8.465 0.024 1.00 89.50 109 PHE A C 1
ATOM 870 O O . PHE A 1 109 ? 1.066 9.119 -0.877 1.00 89.50 109 PHE A O 1
ATOM 877 N N . SER A 1 110 ? -0.207 9.045 0.968 1.00 84.81 110 SER A N 1
ATOM 878 C CA . SER A 1 110 ? -0.620 10.456 0.915 1.00 84.81 110 SER A CA 1
ATOM 879 C C . SER A 1 110 ? 0.562 11.415 0.883 1.00 84.81 110 SER A C 1
ATOM 881 O O . SER A 1 110 ? 0.469 12.491 0.299 1.00 84.81 110 SER A O 1
ATOM 883 N N . GLU A 1 111 ? 1.683 11.033 1.494 1.00 82.56 111 GLU A N 1
ATOM 884 C CA . GLU A 1 111 ? 2.907 11.831 1.534 1.00 82.56 111 GLU A CA 1
ATOM 885 C C . GLU A 1 111 ? 3.741 11.743 0.254 1.00 82.56 111 GLU A C 1
ATOM 887 O O . GLU A 1 111 ? 4.738 12.451 0.147 1.00 82.56 111 GLU A O 1
ATOM 892 N N . PHE A 1 112 ? 3.365 10.928 -0.731 1.00 85.75 112 PHE A N 1
ATOM 893 C CA . PHE A 1 112 ? 4.085 10.802 -1.999 1.00 85.75 112 PHE A CA 1
ATOM 894 C C . PHE A 1 112 ? 3.333 11.536 -3.107 1.00 85.75 112 PHE A C 1
ATOM 896 O O . PHE A 1 112 ? 2.703 10.947 -3.983 1.00 85.75 112 PHE A O 1
ATOM 903 N N . ASN A 1 113 ? 3.365 12.867 -3.044 1.00 84.19 113 ASN A N 1
ATOM 904 C CA . ASN A 1 113 ? 2.628 13.731 -3.957 1.00 84.19 113 ASN A CA 1
ATOM 905 C C . ASN A 1 113 ? 3.499 14.887 -4.484 1.00 84.19 113 ASN A C 1
ATOM 907 O O . ASN A 1 113 ? 4.690 14.992 -4.177 1.00 84.19 113 ASN A O 1
ATOM 911 N N . ALA A 1 114 ? 2.900 15.753 -5.304 1.00 79.06 114 ALA A N 1
ATOM 912 C CA . ALA A 1 114 ? 3.585 16.876 -5.943 1.00 79.06 114 ALA A CA 1
ATOM 913 C C . ALA A 1 114 ? 4.063 17.965 -4.964 1.00 79.06 114 ALA A C 1
ATOM 915 O O . ALA A 1 114 ? 4.931 18.753 -5.319 1.00 79.06 114 ALA A O 1
ATOM 916 N N . TYR A 1 115 ? 3.515 18.039 -3.749 1.00 80.75 115 TYR A N 1
ATOM 917 C CA . TYR A 1 115 ? 3.905 19.015 -2.726 1.00 80.75 115 TYR A CA 1
ATOM 918 C C . TYR A 1 115 ? 5.096 18.539 -1.888 1.00 80.75 115 TYR A C 1
ATOM 920 O O . TYR A 1 115 ? 5.851 19.353 -1.360 1.00 80.75 115 TYR A O 1
ATOM 928 N N . SER A 1 116 ? 5.296 17.226 -1.794 1.00 81.00 116 SER A N 1
ATOM 929 C CA . SER A 1 116 ? 6.325 16.577 -0.976 1.00 81.00 116 SER A CA 1
ATOM 930 C C . SER A 1 116 ? 7.474 15.972 -1.789 1.00 81.00 116 SER A C 1
ATOM 932 O O . SER A 1 116 ? 8.317 15.284 -1.221 1.00 81.00 116 SER A O 1
ATOM 934 N N . TYR A 1 117 ? 7.554 16.246 -3.097 1.00 78.50 117 TYR A N 1
ATOM 935 C CA . TYR A 1 117 ? 8.541 15.665 -4.029 1.00 78.50 117 TYR A CA 1
ATOM 936 C C . TYR A 1 117 ? 10.009 15.800 -3.587 1.00 78.50 117 TYR A C 1
ATOM 938 O O . TYR A 1 117 ? 10.852 14.983 -3.937 1.00 78.50 117 TYR A O 1
ATOM 946 N N . ARG A 1 118 ? 10.333 16.804 -2.764 1.00 78.19 118 ARG A N 1
ATOM 947 C CA . ARG A 1 118 ? 11.685 16.983 -2.204 1.00 78.19 118 ARG A CA 1
ATOM 948 C C . ARG A 1 118 ? 12.048 15.947 -1.134 1.00 78.19 118 ARG A C 1
ATOM 950 O O . ARG A 1 118 ? 13.228 15.756 -0.849 1.00 78.19 118 ARG A O 1
ATOM 957 N N . ASN A 1 119 ? 11.055 15.286 -0.543 1.00 82.44 119 ASN A N 1
ATOM 958 C CA . ASN A 1 119 ? 11.221 14.388 0.602 1.00 82.44 119 ASN A CA 1
ATOM 959 C C . ASN A 1 119 ? 11.397 12.918 0.193 1.00 82.44 119 ASN A C 1
ATOM 961 O O . ASN A 1 119 ? 11.875 12.111 0.996 1.00 82.44 119 ASN A O 1
ATOM 965 N N . TYR A 1 120 ? 11.058 12.562 -1.047 1.00 84.00 120 TYR A N 1
ATOM 966 C CA . TYR A 1 120 ? 11.176 11.202 -1.566 1.00 84.00 120 TYR A CA 1
ATOM 967 C C . TYR A 1 120 ? 11.755 11.198 -2.980 1.00 84.00 120 TYR A C 1
ATOM 969 O O . TYR A 1 120 ? 11.664 12.170 -3.725 1.00 84.00 120 TYR A O 1
ATOM 977 N N . ASN A 1 121 ? 12.392 10.089 -3.340 1.00 86.69 121 ASN A N 1
ATOM 978 C CA . ASN A 1 121 ? 12.962 9.902 -4.666 1.00 86.69 121 ASN A CA 1
ATOM 979 C C . ASN A 1 121 ? 12.631 8.489 -5.148 1.00 86.69 121 ASN A C 1
ATOM 981 O O . ASN A 1 121 ? 13.037 7.518 -4.508 1.00 86.69 121 ASN A O 1
ATOM 985 N N . THR A 1 122 ? 11.911 8.391 -6.265 1.00 87.62 122 THR A N 1
ATOM 986 C CA . THR A 1 122 ? 11.420 7.113 -6.806 1.00 87.62 122 THR A CA 1
ATOM 987 C C . THR A 1 122 ? 12.534 6.299 -7.469 1.00 87.62 122 THR A C 1
ATOM 989 O O . THR A 1 122 ? 12.488 5.072 -7.453 1.00 87.62 122 THR A O 1
ATOM 992 N N . ALA A 1 123 ? 13.595 6.950 -7.963 1.00 87.81 123 ALA A N 1
ATOM 993 C CA . ALA A 1 123 ? 14.769 6.271 -8.514 1.00 87.81 123 ALA A CA 1
ATOM 994 C C . ALA A 1 123 ? 15.604 5.560 -7.429 1.00 87.81 123 ALA A C 1
ATOM 996 O O . ALA A 1 123 ? 16.223 4.524 -7.687 1.00 87.81 123 ALA A O 1
ATOM 997 N N . LYS A 1 124 ? 15.588 6.059 -6.185 1.00 89.25 124 LYS A N 1
ATOM 998 C CA . LYS A 1 124 ? 16.208 5.412 -5.015 1.00 89.25 124 LYS A CA 1
ATOM 999 C C . LYS A 1 124 ? 15.291 4.332 -4.429 1.00 89.25 124 LYS A C 1
ATOM 1001 O O . LYS A 1 124 ? 14.902 4.411 -3.266 1.00 89.25 124 LYS A O 1
ATOM 1006 N N . ARG A 1 125 ? 15.001 3.302 -5.228 1.00 89.19 125 ARG A N 1
ATOM 1007 C CA . ARG A 1 125 ? 14.049 2.200 -4.968 1.00 89.19 125 ARG A CA 1
ATOM 1008 C C . ARG A 1 125 ? 14.065 1.661 -3.532 1.00 89.19 125 ARG A C 1
ATOM 1010 O O . ARG A 1 125 ? 13.045 1.699 -2.857 1.00 89.19 125 ARG A O 1
ATOM 1017 N N . THR A 1 126 ? 15.225 1.243 -3.020 1.00 87.75 126 THR A N 1
ATOM 1018 C CA . THR A 1 126 ? 15.344 0.709 -1.649 1.00 87.75 126 THR A CA 1
ATOM 1019 C C . THR A 1 126 ? 15.000 1.747 -0.580 1.00 87.75 126 THR A C 1
ATOM 1021 O O . THR A 1 126 ? 14.305 1.445 0.385 1.00 87.75 126 THR A O 1
ATOM 1024 N N . ARG A 1 127 ? 15.453 2.997 -0.751 1.00 90.62 127 ARG A N 1
ATOM 1025 C CA . ARG A 1 127 ? 15.110 4.089 0.172 1.00 90.62 127 ARG A CA 1
ATOM 1026 C C . ARG A 1 127 ? 13.615 4.388 0.120 1.00 90.62 127 ARG A C 1
ATOM 1028 O O . ARG A 1 127 ? 13.028 4.642 1.164 1.00 90.62 127 ARG A O 1
ATOM 1035 N N . PHE A 1 128 ? 13.025 4.364 -1.070 1.00 91.69 128 PHE A N 1
ATOM 1036 C CA . PHE A 1 128 ? 11.603 4.608 -1.256 1.00 91.69 128 PHE A CA 1
ATOM 1037 C C . PHE A 1 128 ? 10.749 3.514 -0.601 1.00 91.69 128 PHE A C 1
ATOM 1039 O O . PHE A 1 128 ? 9.833 3.844 0.145 1.00 91.69 128 PHE A O 1
ATOM 1046 N N . LEU A 1 129 ? 11.124 2.235 -0.743 1.00 92.38 129 LEU A N 1
ATOM 1047 C CA . LEU A 1 129 ? 10.507 1.134 0.007 1.00 92.38 129 LEU A CA 1
ATOM 1048 C C . LEU A 1 129 ? 10.560 1.393 1.519 1.00 92.38 129 LEU A C 1
ATOM 1050 O O . LEU A 1 129 ? 9.531 1.349 2.184 1.00 92.38 129 LEU A O 1
ATOM 1054 N N . PHE A 1 130 ? 11.731 1.724 2.072 1.00 91.94 130 PHE A N 1
ATOM 1055 C CA . PHE A 1 130 ? 11.837 2.019 3.505 1.00 91.94 130 PHE A CA 1
ATOM 1056 C C . PHE A 1 130 ? 10.989 3.220 3.938 1.00 91.94 130 PHE A C 1
ATOM 1058 O O . PHE A 1 130 ? 10.475 3.217 5.052 1.00 91.94 130 PHE A O 1
ATOM 1065 N N . GLN A 1 131 ? 10.810 4.228 3.080 1.00 91.94 131 GLN A N 1
ATOM 1066 C CA . GLN A 1 131 ? 9.909 5.349 3.359 1.00 91.94 131 GLN A CA 1
ATOM 1067 C C . GLN A 1 131 ? 8.444 4.901 3.408 1.00 91.94 131 GLN A C 1
ATOM 1069 O O . GLN A 1 131 ? 7.727 5.307 4.318 1.00 91.94 131 GLN A O 1
ATOM 1074 N N . ILE A 1 132 ? 8.009 4.030 2.492 1.00 92.25 132 ILE A N 1
ATOM 1075 C CA . ILE A 1 132 ? 6.659 3.444 2.518 1.00 92.25 132 ILE A CA 1
ATOM 1076 C C . ILE A 1 132 ? 6.452 2.646 3.813 1.00 92.25 132 ILE A C 1
ATOM 1078 O O . ILE A 1 132 ? 5.463 2.857 4.514 1.00 92.25 132 ILE A O 1
ATOM 1082 N N . LEU A 1 133 ? 7.407 1.784 4.175 1.00 91.94 133 LEU A N 1
ATOM 1083 C CA . LEU A 1 133 ? 7.342 0.983 5.401 1.00 91.94 133 LEU A CA 1
ATOM 1084 C C . LEU A 1 133 ? 7.330 1.856 6.663 1.00 91.94 133 LEU A C 1
ATOM 1086 O O . LEU A 1 133 ? 6.555 1.609 7.585 1.00 91.94 133 LEU A O 1
ATOM 1090 N N . TYR A 1 134 ? 8.147 2.910 6.694 1.00 91.69 134 TYR A N 1
ATOM 1091 C CA . TYR A 1 134 ? 8.179 3.870 7.795 1.00 91.69 134 TYR A CA 1
ATOM 1092 C C . TYR A 1 134 ? 6.848 4.619 7.945 1.00 91.69 134 TYR A C 1
ATOM 1094 O O . TYR A 1 134 ? 6.337 4.775 9.059 1.00 91.69 134 TYR A O 1
ATOM 1102 N N . ASN A 1 135 ? 6.255 5.044 6.829 1.00 91.69 135 ASN A N 1
ATOM 1103 C CA . ASN A 1 135 ? 4.947 5.689 6.828 1.00 91.69 135 ASN A CA 1
ATOM 1104 C C . ASN A 1 135 ? 3.863 4.723 7.310 1.00 91.69 135 ASN A C 1
ATOM 1106 O O . ASN A 1 135 ? 3.080 5.090 8.184 1.00 91.69 135 ASN A O 1
ATOM 1110 N N . SER A 1 136 ? 3.872 3.473 6.838 1.00 91.94 136 SER A N 1
ATOM 1111 C CA . SER A 1 136 ? 2.985 2.411 7.333 1.00 91.94 136 SER A CA 1
ATOM 1112 C C . SER A 1 136 ? 3.093 2.238 8.850 1.00 91.94 136 SER A C 1
ATOM 1114 O O . SER A 1 136 ? 2.090 2.343 9.558 1.00 91.94 136 SER A O 1
ATOM 1116 N N . ALA A 1 137 ? 4.310 2.103 9.386 1.00 90.50 137 ALA A N 1
ATOM 1117 C CA . ALA A 1 137 ? 4.541 1.999 10.828 1.00 90.50 137 ALA A CA 1
ATOM 1118 C C . ALA A 1 137 ? 4.032 3.231 11.605 1.00 90.50 137 ALA A C 1
ATOM 1120 O O . ALA A 1 137 ? 3.450 3.106 12.684 1.00 90.50 137 ALA A O 1
ATOM 1121 N N . THR A 1 138 ? 4.198 4.431 11.045 1.00 92.12 138 THR A N 1
ATOM 1122 C CA . THR A 1 138 ? 3.701 5.678 11.645 1.00 92.12 138 THR A CA 1
ATOM 1123 C C . THR A 1 138 ? 2.173 5.705 11.709 1.00 92.12 138 THR A C 1
ATOM 1125 O O . THR A 1 138 ? 1.608 6.093 12.737 1.00 92.12 138 THR A O 1
ATOM 1128 N N . TYR A 1 139 ? 1.492 5.251 10.654 1.00 92.31 139 TYR A N 1
ATOM 1129 C CA . TYR A 1 139 ? 0.035 5.118 10.648 1.00 92.31 139 TYR A CA 1
ATOM 1130 C C . TYR A 1 139 ? -0.454 4.044 11.623 1.00 92.31 139 TYR A C 1
ATOM 1132 O O . TYR A 1 139 ? -1.410 4.305 12.352 1.00 92.31 139 TYR A O 1
ATOM 1140 N N . TYR A 1 140 ? 0.242 2.907 11.739 1.00 90.25 140 TYR A N 1
ATOM 1141 C CA . TYR A 1 140 ? -0.061 1.896 12.758 1.00 90.25 140 TYR A CA 1
ATOM 1142 C C . TYR A 1 140 ? -0.038 2.501 14.163 1.00 90.25 140 TYR A C 1
ATOM 1144 O O . TYR A 1 140 ? -1.005 2.380 14.914 1.00 90.25 140 TYR A O 1
ATOM 1152 N N . LEU A 1 141 ? 1.033 3.220 14.514 1.00 89.69 141 LEU A N 1
ATOM 1153 C CA . LEU A 1 141 ? 1.151 3.872 15.820 1.00 89.69 141 LEU A CA 1
ATOM 1154 C C . LEU A 1 141 ? 0.071 4.935 16.041 1.00 89.69 141 LEU A C 1
ATOM 1156 O O . LEU A 1 141 ? -0.440 5.076 17.154 1.00 89.69 141 LEU A O 1
ATOM 1160 N N . LYS A 1 142 ? -0.285 5.691 14.998 1.00 91.00 142 LYS A N 1
ATOM 1161 C CA . LYS A 1 142 ? -1.358 6.688 15.059 1.00 91.00 142 LYS A CA 1
ATOM 1162 C C . LYS A 1 142 ? -2.701 6.029 15.369 1.00 91.00 142 LYS A C 1
ATOM 1164 O O . LYS A 1 142 ? -3.386 6.484 16.281 1.00 91.00 142 LYS A O 1
ATOM 1169 N N . TYR A 1 143 ? -3.062 4.971 14.651 1.00 90.62 143 TYR A N 1
ATOM 1170 C CA . TYR A 1 143 ? -4.339 4.288 14.847 1.00 90.62 143 TYR A CA 1
ATOM 1171 C C . TYR A 1 143 ? -4.393 3.527 16.171 1.00 90.62 143 TYR A C 1
ATOM 1173 O O . TYR A 1 143 ? -5.398 3.616 16.862 1.00 90.62 143 TYR A O 1
ATOM 1181 N N . LEU A 1 144 ? -3.293 2.917 16.625 1.00 88.56 144 LEU A N 1
ATOM 1182 C CA . LEU A 1 144 ? -3.221 2.338 17.973 1.00 88.56 144 LEU A CA 1
ATOM 1183 C C . LEU A 1 144 ? -3.508 3.371 19.071 1.00 88.56 144 LEU A C 1
ATOM 1185 O O . LEU A 1 144 ? -4.170 3.062 20.060 1.00 88.56 144 LEU A O 1
ATOM 1189 N N . ARG A 1 145 ? -3.034 4.613 18.922 1.00 89.00 145 ARG A N 1
ATOM 1190 C CA . ARG A 1 145 ? -3.356 5.690 19.875 1.00 89.00 145 ARG A CA 1
ATOM 1191 C C . ARG A 1 145 ? -4.831 6.091 19.823 1.00 89.00 145 ARG A C 1
ATOM 1193 O O . ARG A 1 145 ? -5.387 6.392 20.874 1.00 89.00 145 ARG A O 1
ATOM 1200 N N . LEU A 1 146 ? -5.445 6.095 18.638 1.00 88.88 146 LEU A N 1
ATOM 1201 C CA . LEU A 1 146 ? -6.878 6.370 18.484 1.00 88.88 146 LEU A CA 1
ATOM 1202 C C . LEU A 1 146 ? -7.725 5.273 19.132 1.00 88.88 146 LEU A C 1
ATOM 1204 O O . LEU A 1 146 ? -8.563 5.599 19.965 1.00 88.88 146 LEU A O 1
ATOM 1208 N N . ILE A 1 147 ? -7.420 4.003 18.846 1.00 87.44 147 ILE A N 1
ATOM 1209 C CA . ILE A 1 147 ? -8.089 2.833 19.436 1.00 87.44 147 ILE A CA 1
ATOM 1210 C C . ILE A 1 147 ? -8.044 2.897 20.964 1.00 87.44 147 ILE A C 1
ATOM 1212 O O . ILE A 1 147 ? -9.080 2.777 21.608 1.00 87.44 147 ILE A O 1
ATOM 1216 N N . ASN A 1 148 ? -6.863 3.130 21.553 1.00 83.44 148 ASN A N 1
ATOM 1217 C CA . ASN A 1 148 ? -6.730 3.219 23.012 1.00 83.44 148 ASN A CA 1
ATOM 1218 C C . ASN A 1 148 ? -7.590 4.349 23.594 1.00 83.44 148 ASN A C 1
ATOM 1220 O O . ASN A 1 148 ? -8.311 4.141 24.562 1.00 83.44 148 ASN A O 1
ATOM 1224 N N . LYS A 1 149 ? -7.561 5.532 22.971 1.00 88.19 149 LYS A N 1
ATOM 1225 C CA . LYS A 1 149 ? -8.348 6.676 23.437 1.00 88.19 149 LYS A CA 1
ATOM 1226 C C . LYS A 1 149 ? -9.858 6.412 23.351 1.00 88.19 149 LYS A C 1
ATOM 1228 O O . LYS A 1 149 ? -10.589 6.763 24.269 1.00 88.19 149 LYS A O 1
ATOM 1233 N N . GLN A 1 150 ? -10.320 5.801 22.262 1.00 85.44 150 GLN A N 1
ATOM 1234 C CA . GLN A 1 150 ? -11.732 5.458 22.076 1.00 85.44 150 GLN A CA 1
ATOM 1235 C C . GLN A 1 150 ? -12.187 4.378 23.056 1.00 85.44 150 GLN A C 1
ATOM 1237 O O . GLN A 1 150 ? -13.279 4.477 23.607 1.00 85.44 150 GLN A O 1
ATOM 1242 N N . ALA A 1 151 ? -11.338 3.383 23.322 1.00 81.38 151 ALA A N 1
ATOM 1243 C CA . ALA A 1 151 ? -11.615 2.363 24.324 1.00 81.38 151 ALA A CA 1
ATOM 1244 C C . ALA A 1 151 ? -11.804 2.982 25.720 1.00 81.38 151 ALA A C 1
ATOM 1246 O O . ALA A 1 151 ? -12.779 2.653 26.393 1.00 81.38 151 ALA A O 1
ATOM 1247 N N . ASP A 1 152 ? -10.941 3.927 26.114 1.00 84.50 152 ASP A N 1
ATOM 1248 C CA . ASP A 1 152 ? -11.061 4.651 27.389 1.00 84.50 152 ASP A CA 1
ATOM 1249 C C . ASP A 1 152 ? -12.376 5.456 27.478 1.00 84.50 152 ASP A C 1
ATOM 1251 O O . ASP A 1 152 ? -13.036 5.479 28.521 1.00 84.50 152 ASP A O 1
ATOM 1255 N N . GLU A 1 153 ? -12.774 6.121 26.386 1.00 85.31 153 GLU A N 1
ATOM 1256 C CA . GLU A 1 153 ? -14.016 6.903 26.307 1.00 85.31 153 GLU A CA 1
ATOM 1257 C C . GLU A 1 153 ? -15.261 6.003 26.423 1.00 85.31 153 GLU A C 1
ATOM 1259 O O . GLU A 1 153 ? -16.162 6.290 27.218 1.00 85.31 153 GLU A O 1
ATOM 1264 N N . ILE A 1 154 ? -15.284 4.879 25.702 1.00 80.94 154 ILE A N 1
ATOM 1265 C CA . ILE A 1 154 ? -16.379 3.899 25.738 1.00 80.94 154 ILE A CA 1
ATOM 1266 C C . ILE A 1 154 ? -16.467 3.227 27.112 1.00 80.94 154 ILE A C 1
ATOM 1268 O O . ILE A 1 154 ? -17.561 3.094 27.661 1.00 80.94 154 ILE A O 1
ATOM 1272 N N . GLU A 1 155 ? -15.340 2.848 27.726 1.00 76.94 155 GLU A N 1
ATOM 1273 C CA . GLU A 1 155 ? -15.340 2.246 29.065 1.00 76.94 155 GLU A CA 1
ATOM 1274 C C . GLU A 1 155 ? -15.978 3.189 30.101 1.00 76.94 155 GLU A C 1
ATOM 1276 O O . GLU A 1 155 ? -16.733 2.763 30.984 1.00 76.94 155 GLU A O 1
ATOM 1281 N N . LEU A 1 156 ? -15.715 4.490 29.974 1.00 82.19 156 LEU A N 1
ATOM 1282 C CA . LEU A 1 156 ? -16.273 5.508 30.853 1.00 82.19 156 LEU A CA 1
ATOM 1283 C C . LEU A 1 156 ? -17.792 5.669 30.665 1.00 82.19 156 LEU A C 1
ATOM 1285 O O . LEU A 1 156 ? -18.505 5.849 31.656 1.00 82.19 156 LEU A O 1
ATOM 1289 N N . GLU A 1 157 ? -18.303 5.557 29.438 1.00 79.00 157 GLU A N 1
ATOM 1290 C CA . GLU A 1 157 ? -19.744 5.580 29.146 1.00 79.00 157 GLU A CA 1
ATOM 1291 C C . GLU A 1 157 ? -20.464 4.292 29.584 1.00 79.00 157 GLU A C 1
ATOM 1293 O O . GLU A 1 157 ? -21.545 4.371 30.185 1.00 79.00 157 GLU A O 1
ATOM 1298 N N . ILE A 1 158 ? -19.830 3.121 29.442 1.00 74.62 158 ILE A N 1
ATOM 1299 C CA . ILE A 1 158 ? -20.345 1.845 29.971 1.00 74.62 158 ILE A CA 1
ATOM 1300 C C . ILE A 1 158 ? -20.529 1.935 31.486 1.00 74.62 158 ILE A C 1
ATOM 1302 O O . ILE A 1 158 ? -21.592 1.579 31.998 1.00 74.62 158 ILE A O 1
ATOM 1306 N N . ARG A 1 159 ? -19.534 2.457 32.218 1.00 72.62 159 ARG A N 1
ATOM 1307 C CA . ARG A 1 159 ? -19.624 2.624 33.682 1.00 72.62 159 ARG A CA 1
ATOM 1308 C C . ARG A 1 159 ? -20.769 3.547 34.109 1.00 72.62 159 ARG A C 1
ATOM 1310 O O . ARG A 1 159 ? -21.259 3.409 35.228 1.00 72.62 159 ARG A O 1
ATOM 1317 N N . LYS A 1 160 ? -21.191 4.481 33.250 1.00 74.12 160 LYS A N 1
ATOM 1318 C CA . LYS A 1 160 ? -22.302 5.403 33.526 1.00 74.12 160 LYS A CA 1
ATOM 1319 C C . LYS A 1 160 ? -23.667 4.841 33.140 1.00 74.12 160 LYS A C 1
ATOM 1321 O O . LYS A 1 160 ? -24.629 5.110 33.856 1.00 74.12 160 LYS A O 1
ATOM 1326 N N . SER A 1 161 ? -23.779 4.144 32.005 1.00 70.19 161 SER A N 1
ATOM 1327 C CA . SER A 1 161 ? -25.086 3.849 31.398 1.00 70.19 161 SER A CA 1
ATOM 1328 C C . SER A 1 161 ? -25.320 2.404 30.940 1.00 70.19 161 SER A C 1
ATOM 1330 O O . SER A 1 161 ? -26.471 2.078 30.660 1.00 70.19 161 SER A O 1
ATOM 1332 N N . MET A 1 162 ? -24.290 1.539 30.921 1.00 68.00 162 MET A N 1
ATOM 1333 C CA . MET A 1 162 ? -24.345 0.125 30.489 1.00 68.00 162 MET A CA 1
ATOM 1334 C C . MET A 1 162 ? -25.256 -0.114 29.268 1.00 68.00 162 MET A C 1
ATOM 1336 O O . MET A 1 162 ? -26.135 -0.978 29.291 1.00 68.00 162 MET A O 1
ATOM 1340 N N . LYS A 1 163 ? -25.084 0.673 28.201 1.00 72.81 163 LYS A N 1
ATOM 1341 C CA . LYS A 1 163 ? -25.827 0.466 26.953 1.00 72.81 163 LYS A CA 1
ATOM 1342 C C . LYS A 1 163 ? -25.202 -0.669 26.147 1.00 72.81 163 LYS A C 1
ATOM 1344 O O . LYS A 1 163 ? -23.989 -0.847 26.149 1.00 72.81 163 LYS A O 1
ATOM 1349 N N . ASN A 1 164 ? -26.039 -1.411 25.423 1.00 73.69 164 ASN A N 1
ATOM 1350 C CA . ASN A 1 164 ? -25.572 -2.498 24.560 1.00 73.69 164 ASN A CA 1
ATOM 1351 C C . ASN A 1 164 ? -24.640 -1.999 23.446 1.00 73.69 164 ASN A C 1
ATOM 1353 O O . ASN A 1 164 ? -23.665 -2.676 23.139 1.00 73.69 164 ASN A O 1
ATOM 1357 N N . ASP A 1 165 ? -24.913 -0.825 22.876 1.00 75.88 165 ASP A N 1
ATOM 1358 C CA . ASP A 1 165 ? -24.125 -0.278 21.763 1.00 75.88 165 ASP A CA 1
ATOM 1359 C C . ASP A 1 165 ? -22.667 -0.019 22.172 1.00 75.88 165 ASP A C 1
ATOM 1361 O O . ASP A 1 165 ? -21.749 -0.407 21.451 1.00 75.88 165 ASP A O 1
ATOM 1365 N N . ASP A 1 166 ? -22.450 0.520 23.375 1.00 69.62 166 ASP A N 1
ATOM 1366 C CA . ASP A 1 166 ? -21.113 0.769 23.925 1.00 69.62 166 ASP A CA 1
ATOM 1367 C C . ASP A 1 166 ? -20.317 -0.550 24.082 1.00 69.62 166 ASP A C 1
ATOM 1369 O O . ASP A 1 166 ? -19.114 -0.609 23.824 1.00 69.62 166 ASP A O 1
ATOM 1373 N N . ILE A 1 167 ? -20.990 -1.651 24.450 1.00 73.94 167 ILE A N 1
ATOM 1374 C CA . ILE A 1 167 ? -20.373 -2.985 24.573 1.00 73.94 167 ILE A CA 1
ATOM 1375 C C . ILE A 1 167 ? -19.961 -3.535 23.199 1.00 73.94 167 ILE A C 1
ATOM 1377 O O . ILE A 1 167 ? -18.875 -4.112 23.065 1.00 73.94 167 ILE A O 1
ATOM 1381 N N . PHE A 1 168 ? -20.800 -3.366 22.172 1.00 75.25 168 PHE A N 1
ATOM 1382 C CA . PHE A 1 168 ? -20.470 -3.794 20.809 1.00 75.25 168 PHE A CA 1
ATOM 1383 C C . PHE A 1 168 ? -19.278 -3.009 20.250 1.00 75.25 168 PHE A C 1
ATOM 1385 O O . PHE A 1 168 ? -18.335 -3.627 19.760 1.00 75.25 168 PHE A O 1
ATOM 1392 N N . GLN A 1 169 ? -19.248 -1.685 20.432 1.00 73.12 169 GLN A N 1
ATOM 1393 C CA . GLN A 1 169 ? -18.123 -0.848 19.996 1.00 73.12 169 GLN A CA 1
ATOM 1394 C C . GLN A 1 169 ? -16.801 -1.241 20.667 1.00 73.12 169 GLN A C 1
ATOM 1396 O O . GLN A 1 169 ? -15.775 -1.354 19.996 1.00 73.12 169 GLN A O 1
ATOM 1401 N N . LEU A 1 170 ? -16.812 -1.517 21.978 1.00 77.44 170 LEU A N 1
ATOM 1402 C CA . LEU A 1 170 ? -15.616 -1.995 22.679 1.00 77.44 170 LEU A CA 1
ATOM 1403 C C . LEU A 1 170 ? -15.127 -3.340 22.119 1.00 77.44 170 LEU A C 1
ATOM 1405 O O . LEU A 1 170 ? -13.923 -3.569 21.999 1.00 77.44 170 LEU A O 1
ATOM 1409 N N . THR A 1 171 ? -16.058 -4.225 21.759 1.00 76.44 171 THR A N 1
ATOM 1410 C CA . THR A 1 171 ? -15.740 -5.533 21.174 1.00 76.44 171 THR A CA 1
ATOM 1411 C C . THR A 1 171 ? -15.086 -5.384 19.798 1.00 76.44 171 THR A C 1
ATOM 1413 O O . THR A 1 171 ? -14.108 -6.076 19.511 1.00 76.44 171 THR A O 1
ATOM 1416 N N . ASP A 1 172 ? -15.575 -4.475 18.956 1.00 77.88 172 ASP A N 1
ATOM 1417 C CA . ASP A 1 172 ? -15.008 -4.244 17.624 1.00 77.88 172 ASP A CA 1
ATOM 1418 C C . ASP A 1 172 ? -13.622 -3.580 17.692 1.00 77.88 172 ASP A C 1
ATOM 1420 O O . ASP A 1 172 ? -12.697 -4.033 17.012 1.00 77.88 172 ASP A O 1
ATOM 1424 N N . LEU A 1 173 ? -13.407 -2.641 18.624 1.00 76.44 173 LEU A N 1
ATOM 1425 C CA . LEU A 1 173 ? -12.070 -2.0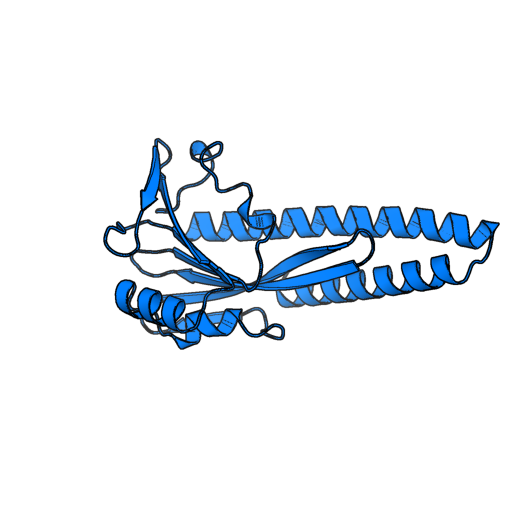97 18.905 1.00 76.44 173 LEU A CA 1
ATOM 1426 C C . LEU A 1 173 ? -11.076 -3.184 19.348 1.00 76.44 173 LEU A C 1
ATOM 1428 O O . LEU A 1 173 ? -9.925 -3.196 18.904 1.00 76.44 173 LEU A O 1
ATOM 1432 N N . GLN A 1 174 ? -11.500 -4.125 20.200 1.00 75.62 174 GLN A N 1
ATOM 1433 C CA . GLN A 1 174 ? -10.650 -5.243 20.634 1.00 75.62 174 GLN A CA 1
ATOM 1434 C C . GLN A 1 174 ? -10.284 -6.191 19.485 1.00 75.62 174 GLN A C 1
ATOM 1436 O O . GLN A 1 174 ? -9.147 -6.679 19.432 1.00 75.62 174 GLN A O 1
ATOM 1441 N N . LYS A 1 175 ? -11.207 -6.439 18.546 1.00 75.62 175 LYS A N 1
ATOM 1442 C CA . LYS A 1 175 ? -10.898 -7.198 17.325 1.00 75.62 175 LYS A CA 1
ATOM 1443 C C . LYS A 1 175 ? -9.847 -6.466 16.493 1.00 75.62 175 LYS A C 1
ATOM 1445 O O . LYS A 1 175 ? -8.818 -7.068 16.193 1.00 75.62 175 LYS A O 1
ATOM 1450 N N . GLY A 1 176 ? -10.039 -5.174 16.214 1.00 74.56 176 GLY A N 1
ATOM 1451 C CA . GLY A 1 176 ? -9.079 -4.359 15.456 1.00 74.56 176 GLY A CA 1
ATOM 1452 C C . GLY A 1 176 ? -7.680 -4.346 16.086 1.00 74.56 176 GLY A C 1
ATOM 1453 O O . GLY A 1 176 ? -6.678 -4.560 15.403 1.00 74.56 176 GLY A O 1
ATOM 1454 N N . LEU A 1 177 ? -7.594 -4.213 17.416 1.00 75.31 177 LEU A N 1
ATOM 1455 C CA . LEU A 1 177 ? -6.325 -4.299 18.149 1.00 75.31 177 LEU A CA 1
ATOM 1456 C C . LEU A 1 177 ? -5.644 -5.667 17.984 1.00 75.31 177 LEU A C 1
ATOM 1458 O O . LEU A 1 177 ? -4.418 -5.745 17.844 1.00 75.31 177 LEU A O 1
ATOM 1462 N N . THR A 1 178 ? -6.427 -6.747 17.985 1.00 74.94 178 THR A N 1
ATOM 1463 C CA . THR A 1 178 ? -5.921 -8.109 17.775 1.00 74.94 178 THR A CA 1
ATOM 1464 C C . THR A 1 178 ? -5.367 -8.276 16.360 1.00 74.94 178 THR A C 1
ATOM 1466 O O . THR A 1 178 ? -4.246 -8.770 16.211 1.00 74.94 178 THR A O 1
ATOM 1469 N N . TYR A 1 179 ? -6.087 -7.800 15.338 1.00 72.00 179 TYR A N 1
ATOM 1470 C CA . TYR A 1 179 ? -5.624 -7.804 13.946 1.00 72.00 179 TYR A CA 1
ATOM 1471 C C . TYR A 1 179 ? -4.336 -7.001 13.773 1.00 72.00 179 TYR A C 1
ATOM 1473 O O . TYR A 1 179 ? -3.355 -7.524 13.248 1.00 72.00 179 TYR A O 1
ATOM 1481 N N . PHE A 1 180 ? -4.271 -5.779 14.306 1.00 75.31 180 PHE A N 1
ATOM 1482 C CA . PHE A 1 180 ? -3.056 -4.962 14.251 1.00 75.31 180 PHE A CA 1
ATOM 1483 C C . PHE A 1 180 ? -1.872 -5.637 14.933 1.00 75.31 180 PHE A C 1
ATOM 1485 O O . PHE A 1 180 ? -0.771 -5.647 14.386 1.00 75.31 180 PHE A O 1
ATOM 1492 N N . THR A 1 181 ? -2.087 -6.240 16.102 1.00 73.81 181 THR A N 1
ATOM 1493 C CA . THR A 1 181 ? -1.024 -6.953 16.823 1.00 73.81 181 THR A CA 1
ATOM 1494 C C . THR A 1 181 ? -0.533 -8.166 16.031 1.00 73.81 181 THR A C 1
ATOM 1496 O O . THR A 1 181 ? 0.671 -8.424 15.984 1.00 73.81 181 THR A O 1
ATOM 1499 N N . SER A 1 182 ? -1.445 -8.899 15.388 1.00 73.00 182 SER A N 1
ATOM 1500 C CA . SER A 1 182 ? -1.110 -10.031 14.520 1.00 73.00 182 SER A CA 1
ATOM 1501 C C . SER A 1 182 ? -0.313 -9.583 13.291 1.00 73.00 182 SER A C 1
ATOM 1503 O O . SER A 1 182 ? 0.761 -10.125 13.024 1.00 73.00 182 SER A O 1
ATOM 1505 N N . SER A 1 183 ? -0.770 -8.536 12.600 1.00 70.44 183 SER A N 1
ATOM 1506 C CA . SER A 1 183 ? -0.108 -7.995 11.410 1.00 70.44 183 SER A CA 1
ATOM 1507 C C . SER A 1 183 ? 1.261 -7.394 11.729 1.00 70.44 183 SER A C 1
ATOM 1509 O O . SER A 1 183 ? 2.206 -7.632 10.986 1.00 70.44 183 SER A O 1
ATOM 1511 N N . LEU A 1 184 ? 1.433 -6.709 12.866 1.00 75.69 184 LEU A N 1
ATOM 1512 C CA . LEU A 1 184 ? 2.747 -6.220 13.309 1.00 75.69 184 LEU A CA 1
ATOM 1513 C C . LEU A 1 184 ? 3.735 -7.364 13.574 1.00 75.69 184 LEU A C 1
ATOM 1515 O O . LEU A 1 184 ? 4.876 -7.294 13.119 1.00 75.69 184 LEU A O 1
ATOM 1519 N N . ARG A 1 185 ? 3.288 -8.443 14.235 1.00 68.81 185 ARG A N 1
ATOM 1520 C CA . ARG A 1 185 ? 4.112 -9.649 14.434 1.00 68.81 185 ARG A CA 1
ATOM 1521 C C . ARG A 1 185 ? 4.469 -10.320 13.112 1.00 68.81 185 ARG A C 1
ATOM 1523 O O . ARG A 1 185 ? 5.609 -10.736 12.936 1.00 68.81 185 ARG A O 1
ATOM 1530 N N . SER A 1 186 ? 3.515 -10.414 12.186 1.00 63.41 186 SER A N 1
ATOM 1531 C CA . SER A 1 186 ? 3.747 -10.970 10.848 1.00 63.41 186 SER A CA 1
ATOM 1532 C C . SER A 1 186 ? 4.705 -10.109 10.022 1.00 63.41 186 SER A C 1
ATOM 1534 O O . SER A 1 186 ? 5.504 -10.643 9.262 1.00 63.41 186 SER A O 1
ATOM 1536 N N . ASN A 1 187 ? 4.661 -8.786 10.194 1.00 69.12 187 ASN A N 1
ATOM 1537 C CA . ASN A 1 187 ? 5.585 -7.840 9.569 1.00 69.12 187 ASN A CA 1
ATOM 1538 C C . ASN A 1 187 ? 7.010 -7.909 10.164 1.00 69.12 187 ASN A C 1
ATOM 1540 O O . ASN A 1 187 ? 7.914 -7.270 9.629 1.00 69.12 187 ASN A O 1
ATOM 1544 N N . GLY A 1 188 ? 7.229 -8.677 11.240 1.00 48.12 188 GLY A N 1
ATOM 1545 C CA . GLY A 1 188 ? 8.544 -8.874 11.854 1.00 48.12 188 GLY A CA 1
ATOM 1546 C C . GLY A 1 188 ? 9.031 -7.710 12.723 1.00 48.12 188 GLY A C 1
ATOM 1547 O O . GLY A 1 188 ? 10.243 -7.558 12.880 1.00 48.12 188 GLY A O 1
ATOM 1548 N N . VAL A 1 189 ? 8.113 -6.891 13.259 1.00 45.44 189 VAL A N 1
ATOM 1549 C CA . VAL A 1 189 ? 8.412 -5.838 14.254 1.00 45.44 189 VAL A CA 1
ATOM 1550 C C . VAL A 1 189 ? 8.457 -6.415 15.666 1.00 45.44 189 VAL A C 1
ATOM 1552 O O . VAL A 1 189 ? 7.561 -7.222 16.007 1.00 45.44 189 VAL A O 1
#